Protein AF-A0AA43ENC5-F1 (afdb_monomer_lite)

pLDDT: mean 71.96, std 16.97, range [35.03, 93.38]

Sequence (266 aa):
MKSLLSTGLWSFVALAAVTILWDSKKMGWWEYVIDNTLLLHLLWNGVGIALLVGAMGRNRSISYSINTVESLRWSLGNAWQGALLGLLGGLVVGCVLPFISSLGDRWWIPFLGFAIVGLGIGGILGGLKPHVLQTKTVPNQGIRLSLRMASLVALNALWLVAIVVGIAWEGDFVYHPAFRVGDYYVPGLGHFTATVTTLFLWFGGLDVIKHYVLRAVLNGSGQTPWNLVRFLEQARSLNLMQRAGSAYIFAHRRLLEHLAAPGQAR

Radius of gyration: 24.58 Å; chains: 1; bounding box: 61×49×71 Å

Structure (mmCIF, N/CA/C/O backbone):
data_AF-A0AA43ENC5-F1
#
_entry.id   AF-A0AA43ENC5-F1
#
loop_
_atom_site.group_PDB
_atom_site.id
_atom_site.type_symbol
_atom_site.label_atom_id
_atom_site.label_alt_id
_atom_site.label_comp_id
_atom_site.label_asym_id
_atom_site.label_entity_id
_atom_site.label_seq_id
_atom_site.pdbx_PDB_ins_code
_atom_site.Cartn_x
_atom_site.Cartn_y
_atom_site.Cartn_z
_atom_site.occupancy
_atom_site.B_iso_or_equiv
_atom_site.auth_seq_id
_atom_site.auth_comp_id
_atom_site.auth_asym_id
_atom_site.auth_atom_id
_atom_site.pdbx_PDB_model_num
ATOM 1 N N . MET A 1 1 ? -15.966 -0.956 -15.605 1.00 37.38 1 MET A N 1
ATOM 2 C CA . MET A 1 1 ? -15.668 -0.188 -16.840 1.00 37.38 1 MET A CA 1
ATOM 3 C C . MET A 1 1 ? -15.458 1.308 -16.614 1.00 37.38 1 MET A C 1
ATOM 5 O O . MET A 1 1 ? -14.426 1.799 -17.044 1.00 37.38 1 MET A O 1
ATOM 9 N N . LYS A 1 2 ? -16.336 2.038 -15.901 1.00 35.03 2 LYS A N 1
ATOM 10 C CA . LYS A 1 2 ? -16.177 3.499 -15.703 1.00 35.03 2 LYS A CA 1
ATOM 11 C C . LYS A 1 2 ? -14.882 3.938 -14.975 1.00 35.03 2 LYS A C 1
ATOM 13 O O . LYS A 1 2 ? -14.394 5.022 -15.257 1.00 35.03 2 LYS A O 1
ATOM 18 N N . SER A 1 3 ? -14.286 3.110 -14.102 1.00 43.31 3 SER A N 1
ATOM 19 C CA . SER A 1 3 ? -13.035 3.460 -13.390 1.00 43.31 3 SER A CA 1
ATOM 20 C C . SER A 1 3 ? -11.744 3.191 -14.174 1.00 43.31 3 SER A C 1
ATOM 22 O O . SER A 1 3 ? -10.730 3.826 -13.904 1.00 43.31 3 SER A O 1
ATOM 24 N N . LEU A 1 4 ? -11.768 2.254 -15.130 1.00 36.56 4 LEU A N 1
ATOM 25 C CA . LEU A 1 4 ? -10.639 1.962 -16.027 1.00 36.56 4 LEU A CA 1
ATOM 26 C C . LEU A 1 4 ? -10.489 3.067 -17.077 1.00 36.56 4 LEU A C 1
ATOM 28 O O . LEU A 1 4 ? -9.384 3.507 -17.362 1.00 36.56 4 LEU A O 1
ATOM 32 N N . LEU A 1 5 ? -11.619 3.579 -17.574 1.00 36.09 5 LEU A N 1
ATOM 33 C CA . LEU A 1 5 ? -11.651 4.739 -18.465 1.00 36.09 5 LEU A CA 1
ATOM 34 C C . LEU A 1 5 ? -11.188 6.020 -17.759 1.00 36.09 5 LEU A C 1
ATOM 36 O O . LEU A 1 5 ? -10.459 6.798 -18.359 1.00 36.09 5 LEU A O 1
ATOM 40 N N . SER A 1 6 ? -11.536 6.226 -16.481 1.00 44.78 6 SER A N 1
ATOM 41 C CA . SER A 1 6 ? -11.054 7.402 -15.744 1.00 44.78 6 SER A CA 1
ATOM 42 C C . SER A 1 6 ? -9.558 7.321 -15.438 1.00 44.78 6 SER A C 1
ATOM 44 O O . SER A 1 6 ? -8.863 8.314 -15.587 1.00 44.78 6 SER A O 1
ATOM 46 N N . THR A 1 7 ? -9.043 6.155 -15.036 1.00 45.06 7 THR A N 1
ATOM 47 C CA . THR A 1 7 ? -7.600 5.981 -14.782 1.00 45.06 7 THR A CA 1
ATOM 48 C C . THR A 1 7 ? -6.787 6.086 -16.066 1.00 45.06 7 THR A C 1
ATOM 50 O O . THR A 1 7 ? -5.811 6.822 -16.075 1.00 45.06 7 THR A O 1
ATOM 53 N N . GLY A 1 8 ? -7.237 5.474 -17.166 1.00 49.44 8 GLY A N 1
ATOM 54 C CA . GLY A 1 8 ? -6.608 5.635 -18.480 1.00 49.44 8 GLY A CA 1
ATOM 55 C C . GLY A 1 8 ? -6.603 7.086 -18.973 1.00 49.44 8 GLY A C 1
ATOM 56 O O . GLY A 1 8 ? -5.586 7.549 -19.479 1.00 49.44 8 GLY A O 1
ATOM 57 N N . LEU A 1 9 ? -7.695 7.831 -18.756 1.00 40.59 9 LEU A N 1
ATOM 58 C CA . LEU A 1 9 ? -7.781 9.252 -19.104 1.00 40.59 9 LEU A CA 1
ATOM 59 C C . LEU A 1 9 ? -6.811 10.104 -18.274 1.00 40.59 9 LEU A C 1
ATOM 61 O O . LEU A 1 9 ? -6.120 10.946 -18.832 1.00 40.59 9 LEU A O 1
ATOM 65 N N . TRP A 1 10 ? -6.701 9.862 -16.965 1.00 46.94 10 TRP A N 1
ATOM 66 C CA . TRP A 1 10 ? -5.744 10.577 -16.113 1.00 46.94 10 TRP A CA 1
ATOM 67 C C . TRP A 1 10 ? -4.290 10.201 -16.414 1.00 46.94 10 TRP A C 1
ATOM 69 O O . TRP A 1 10 ? -3.428 11.074 -16.389 1.00 46.94 10 TRP A O 1
ATOM 79 N N . SER A 1 11 ? -4.010 8.943 -16.766 1.00 47.81 11 SER A N 1
ATOM 80 C CA . SER A 1 11 ? -2.691 8.517 -17.248 1.00 47.81 11 SER A CA 1
ATOM 81 C C . SER A 1 11 ? -2.337 9.171 -18.583 1.00 47.81 11 SER A C 1
ATOM 83 O O . SER A 1 11 ? -1.206 9.609 -18.758 1.00 47.81 11 SER A O 1
ATOM 85 N N . PHE A 1 12 ? -3.303 9.296 -19.496 1.00 48.97 12 PHE A N 1
ATOM 86 C CA . PHE A 1 12 ? -3.131 9.997 -20.766 1.00 48.97 12 PHE A CA 1
ATOM 87 C C . PHE A 1 12 ? -2.916 11.501 -20.565 1.00 48.97 12 PHE A C 1
ATOM 89 O O . PHE A 1 12 ? -2.013 12.064 -21.167 1.00 48.97 12 PHE A O 1
ATOM 96 N N . VAL A 1 13 ? -3.677 12.147 -19.674 1.00 50.84 13 VAL A N 1
ATOM 97 C CA . VAL A 1 13 ? -3.504 13.569 -19.325 1.00 50.84 13 VAL A CA 1
ATOM 98 C C . VAL A 1 13 ? -2.152 13.815 -18.650 1.00 50.84 13 VAL A C 1
ATOM 100 O O . VAL A 1 13 ? -1.491 14.800 -18.960 1.00 50.84 13 VAL A O 1
ATOM 103 N N . ALA A 1 14 ? -1.703 12.913 -17.773 1.00 55.25 14 ALA A N 1
ATOM 104 C CA . ALA A 1 14 ? -0.387 13.004 -17.147 1.00 55.25 14 ALA A CA 1
ATOM 105 C C . ALA A 1 14 ? 0.745 12.804 -18.168 1.00 55.25 14 ALA A C 1
ATOM 107 O O . ALA A 1 14 ? 1.695 13.581 -18.177 1.00 55.25 14 ALA A O 1
ATOM 108 N N . LEU A 1 15 ? 0.624 11.821 -19.067 1.00 52.53 15 LEU A N 1
ATOM 109 C CA . LEU A 1 15 ? 1.565 11.618 -20.174 1.00 52.53 15 LEU A CA 1
ATOM 110 C C . LEU A 1 15 ? 1.582 12.820 -21.127 1.00 52.53 15 LEU A C 1
ATOM 112 O O . LEU A 1 15 ? 2.656 13.272 -21.504 1.00 52.53 15 LEU A O 1
ATOM 116 N N . ALA A 1 16 ? 0.419 13.391 -21.446 1.00 45.31 16 ALA A N 1
ATOM 117 C CA . ALA A 1 16 ? 0.299 14.591 -22.265 1.00 45.31 16 ALA A CA 1
ATOM 118 C C . ALA A 1 16 ? 0.951 15.808 -21.584 1.00 45.31 16 ALA A C 1
ATOM 120 O O . ALA A 1 16 ? 1.705 16.541 -22.219 1.00 45.31 16 ALA A O 1
ATOM 121 N N . ALA A 1 17 ? 0.747 15.991 -20.277 1.00 51.38 17 ALA A N 1
ATOM 122 C CA . ALA A 1 17 ? 1.407 17.042 -19.505 1.00 51.38 17 ALA A CA 1
ATOM 123 C C . ALA A 1 17 ? 2.934 16.862 -19.480 1.00 51.38 17 ALA A C 1
ATOM 125 O O . ALA A 1 17 ? 3.665 17.834 -19.647 1.00 51.38 17 ALA A O 1
ATOM 126 N N . VAL A 1 18 ? 3.419 15.621 -19.356 1.00 53.19 18 VAL A N 1
ATOM 127 C CA . VAL A 1 18 ? 4.849 15.290 -19.462 1.00 53.19 18 VAL A CA 1
ATOM 128 C C . VAL A 1 18 ? 5.385 15.613 -20.856 1.00 53.19 18 VAL A C 1
ATOM 130 O O . VAL A 1 18 ? 6.457 16.201 -20.957 1.00 53.19 18 VAL A O 1
ATOM 133 N N . THR A 1 19 ? 4.645 15.315 -21.929 1.00 51.38 19 THR A N 1
ATOM 134 C CA . THR A 1 19 ? 5.066 15.676 -23.293 1.00 51.38 19 THR A CA 1
ATOM 135 C C . THR A 1 19 ? 5.067 17.185 -23.533 1.00 51.38 19 THR A C 1
ATOM 137 O O . THR A 1 19 ? 5.988 17.689 -24.162 1.00 51.38 19 THR A O 1
ATOM 140 N N . ILE A 1 20 ? 4.103 17.925 -22.975 1.00 49.28 20 ILE A N 1
ATOM 141 C CA . ILE A 1 20 ? 4.026 19.390 -23.089 1.00 49.28 20 ILE A CA 1
ATOM 142 C C . ILE A 1 20 ? 5.174 20.055 -22.313 1.00 49.28 20 ILE A C 1
ATOM 144 O O . ILE A 1 20 ? 5.790 20.996 -22.806 1.00 49.28 20 ILE A O 1
ATOM 148 N N . LEU A 1 21 ? 5.509 19.540 -21.127 1.00 50.19 21 LEU A N 1
ATOM 149 C CA . LEU A 1 21 ? 6.661 19.993 -20.338 1.00 50.19 21 LEU A CA 1
ATOM 150 C C . LEU A 1 21 ? 8.003 19.591 -20.970 1.00 50.19 21 LEU A C 1
ATOM 152 O O . LEU A 1 21 ? 9.004 20.282 -20.809 1.00 50.19 21 LEU A O 1
ATOM 156 N N . TRP A 1 22 ? 8.034 18.480 -21.705 1.00 48.81 22 TRP A N 1
ATOM 157 C CA . TRP A 1 22 ? 9.204 18.067 -22.473 1.00 48.81 22 TRP A CA 1
ATOM 158 C C . TRP A 1 22 ? 9.404 18.914 -23.733 1.00 48.81 22 TRP A C 1
ATOM 160 O O . TRP A 1 22 ? 10.542 19.173 -24.108 1.00 48.81 22 TRP A O 1
ATOM 170 N N . ASP A 1 23 ? 8.330 19.377 -24.375 1.00 45.91 23 ASP A N 1
ATOM 171 C CA . ASP A 1 23 ? 8.412 20.221 -25.573 1.00 45.91 23 ASP A CA 1
ATOM 172 C C . ASP A 1 23 ? 8.667 21.700 -25.220 1.00 45.91 23 ASP A C 1
ATOM 174 O O . ASP A 1 23 ? 9.401 22.393 -25.925 1.00 45.91 23 ASP A O 1
ATOM 178 N N . SER A 1 24 ? 8.208 22.174 -24.052 1.00 47.16 24 SER A N 1
ATOM 179 C CA . SER A 1 24 ? 8.554 23.511 -23.534 1.00 47.16 24 SER A CA 1
ATOM 180 C C . SER A 1 24 ? 10.057 23.680 -23.240 1.00 47.16 24 SER A C 1
ATOM 182 O O . SER A 1 24 ? 10.578 24.798 -23.282 1.00 47.16 24 SER A O 1
ATOM 184 N N . LYS A 1 25 ? 10.781 22.564 -23.057 1.00 45.62 25 LYS A N 1
ATOM 185 C CA . LYS A 1 25 ? 12.252 22.466 -23.008 1.00 45.62 25 LYS A CA 1
ATOM 186 C C . LYS A 1 25 ? 12.935 23.022 -24.264 1.00 45.62 25 LYS A C 1
ATOM 188 O O . LYS A 1 25 ? 14.056 23.507 -24.168 1.00 45.62 25 LYS A O 1
ATOM 193 N N . LYS A 1 26 ? 12.282 22.976 -25.436 1.00 53.38 26 LYS A N 1
ATOM 194 C CA . LYS A 1 26 ? 12.822 23.552 -26.682 1.00 53.38 26 LYS A CA 1
ATOM 195 C C . LYS A 1 26 ? 12.684 25.073 -26.761 1.00 53.38 26 LYS A C 1
ATOM 197 O O . LYS A 1 26 ? 13.356 25.678 -27.588 1.00 53.38 26 LYS A O 1
ATOM 202 N N . MET A 1 27 ? 11.829 25.687 -25.939 1.00 46.88 27 MET A N 1
ATOM 203 C CA . MET A 1 27 ? 11.503 27.115 -26.049 1.00 46.88 27 MET A CA 1
ATOM 204 C C . MET A 1 27 ? 12.274 28.026 -25.080 1.00 46.88 27 MET A C 1
ATOM 206 O O . MET A 1 27 ? 12.228 29.236 -25.270 1.00 46.88 27 MET A O 1
ATOM 210 N N . GLY A 1 28 ? 12.990 27.498 -24.075 1.00 53.94 28 GLY A N 1
ATOM 211 C CA . GLY A 1 28 ? 13.949 28.280 -23.267 1.00 53.94 28 GLY A CA 1
ATOM 212 C C . GLY A 1 28 ? 13.386 29.146 -22.122 1.00 53.94 28 GLY A C 1
ATOM 213 O O . GLY A 1 28 ? 13.996 30.149 -21.777 1.00 53.94 28 GLY A O 1
ATOM 214 N N . TRP A 1 29 ? 12.243 28.799 -21.512 1.00 46.94 29 TRP A N 1
ATOM 215 C CA . TRP A 1 29 ? 11.530 29.694 -20.568 1.00 46.94 29 TRP A CA 1
ATOM 216 C C . TRP A 1 29 ? 11.788 29.475 -19.057 1.00 46.94 29 TRP A C 1
ATOM 218 O O . TRP A 1 29 ? 11.109 30.109 -18.255 1.00 46.94 29 TRP A O 1
ATOM 228 N N . TRP A 1 30 ? 12.706 28.601 -18.612 1.00 45.69 30 TRP A N 1
ATOM 229 C CA . TRP A 1 30 ? 12.694 28.133 -17.202 1.00 45.69 30 TRP A CA 1
ATOM 230 C C . TRP A 1 30 ? 14.062 27.846 -16.561 1.00 45.69 30 TRP A C 1
ATOM 232 O O . TRP A 1 30 ? 14.235 26.835 -15.885 1.00 45.69 30 TRP A O 1
ATOM 242 N N . GLU A 1 31 ? 15.056 28.710 -16.744 1.00 47.28 31 GLU A N 1
ATOM 243 C CA . GLU A 1 31 ? 16.436 28.365 -16.368 1.00 47.28 31 GLU A CA 1
ATOM 244 C C . GLU A 1 31 ? 16.842 28.513 -14.884 1.00 47.28 31 GLU A C 1
ATOM 246 O O . GLU A 1 31 ? 17.996 28.224 -14.597 1.00 47.28 31 GLU A O 1
ATOM 251 N N . TYR A 1 32 ? 15.992 28.904 -13.911 1.00 49.56 32 TYR A N 1
ATOM 252 C CA . TYR A 1 32 ? 16.572 29.334 -12.612 1.00 49.56 32 TYR A CA 1
ATOM 253 C C . TYR A 1 32 ? 15.911 29.014 -11.257 1.00 49.56 32 TYR A C 1
ATOM 255 O O . TYR A 1 32 ? 16.393 29.536 -10.256 1.00 49.56 32 TYR A O 1
ATOM 263 N N . VAL A 1 33 ? 14.870 28.181 -11.119 1.00 46.62 33 VAL A N 1
ATOM 264 C CA . VAL A 1 33 ? 14.264 27.992 -9.764 1.00 46.62 33 VAL A CA 1
ATOM 265 C C . VAL A 1 33 ? 14.026 26.543 -9.341 1.00 46.62 33 VAL A C 1
ATOM 267 O O . VAL A 1 33 ? 14.000 26.259 -8.145 1.00 46.62 33 VAL A O 1
ATOM 270 N N . ILE A 1 34 ? 13.925 25.592 -10.268 1.00 48.09 34 ILE A N 1
ATOM 271 C CA . ILE A 1 34 ? 13.831 24.172 -9.921 1.00 48.09 34 ILE A CA 1
ATOM 272 C C . ILE A 1 34 ? 14.684 23.405 -10.919 1.00 48.09 34 ILE A C 1
ATOM 274 O O . ILE A 1 34 ? 14.458 23.518 -12.120 1.00 48.09 34 ILE A O 1
ATOM 278 N N . ASP A 1 35 ? 15.673 22.653 -10.432 1.00 58.44 35 ASP A N 1
ATOM 279 C CA . ASP A 1 35 ? 16.460 21.754 -11.274 1.00 58.44 35 ASP A CA 1
ATOM 280 C C . ASP A 1 35 ? 15.484 20.875 -12.076 1.00 58.44 35 ASP A C 1
ATOM 282 O O . ASP A 1 35 ? 14.660 20.153 -11.507 1.00 58.44 35 ASP A O 1
ATOM 286 N N . ASN A 1 36 ? 15.507 20.991 -13.405 1.00 52.06 36 ASN A N 1
ATOM 287 C CA . ASN A 1 36 ? 14.569 20.307 -14.300 1.00 52.06 36 ASN A CA 1
ATOM 288 C C . ASN A 1 36 ? 14.589 18.786 -14.086 1.00 52.06 36 ASN A C 1
ATOM 290 O O . ASN A 1 36 ? 13.581 18.099 -14.264 1.00 52.06 36 ASN A O 1
ATOM 294 N N . THR A 1 37 ? 15.727 18.276 -13.626 1.00 52.59 37 THR A N 1
ATOM 295 C CA . THR A 1 37 ? 15.945 16.893 -13.211 1.00 52.59 37 THR A CA 1
ATOM 296 C C . THR A 1 37 ? 15.098 16.543 -11.985 1.00 52.59 37 THR A C 1
ATOM 298 O O . THR A 1 37 ? 14.414 15.520 -11.963 1.00 52.59 37 THR A O 1
ATOM 301 N N . LEU A 1 38 ? 15.054 17.429 -10.987 1.00 53.06 38 LEU A N 1
ATOM 302 C CA . LEU A 1 38 ? 14.238 17.285 -9.782 1.00 53.06 38 LEU A CA 1
ATOM 303 C C . LEU A 1 38 ? 12.738 17.330 -10.105 1.00 53.06 38 LEU A C 1
ATOM 305 O O . LEU A 1 38 ? 11.984 16.506 -9.590 1.00 53.06 38 LEU A O 1
ATOM 309 N N . LEU A 1 39 ? 12.303 18.230 -10.993 1.00 53.97 39 LEU A N 1
ATOM 310 C CA . LEU A 1 39 ? 10.913 18.282 -11.470 1.00 53.97 39 LEU A CA 1
ATOM 311 C C . LEU A 1 39 ? 10.499 16.990 -12.180 1.00 53.97 39 LEU A C 1
ATOM 313 O O . LEU A 1 39 ? 9.433 16.450 -11.890 1.00 53.97 39 LEU A O 1
ATOM 317 N N . LEU A 1 40 ? 11.350 16.464 -13.064 1.00 55.22 40 LEU A N 1
ATOM 318 C CA . LEU A 1 40 ? 11.127 15.183 -13.739 1.00 55.22 40 LEU A CA 1
ATOM 319 C C . LEU A 1 40 ? 11.044 14.025 -12.740 1.00 55.22 40 LEU A C 1
ATOM 321 O O . LEU A 1 40 ? 10.130 13.205 -12.832 1.00 55.22 40 LEU A O 1
ATOM 325 N N . HIS A 1 41 ? 11.938 13.970 -11.750 1.00 53.81 41 HIS A N 1
ATOM 326 C CA . HIS A 1 41 ? 11.872 12.960 -10.697 1.00 53.81 41 HIS A CA 1
ATOM 327 C 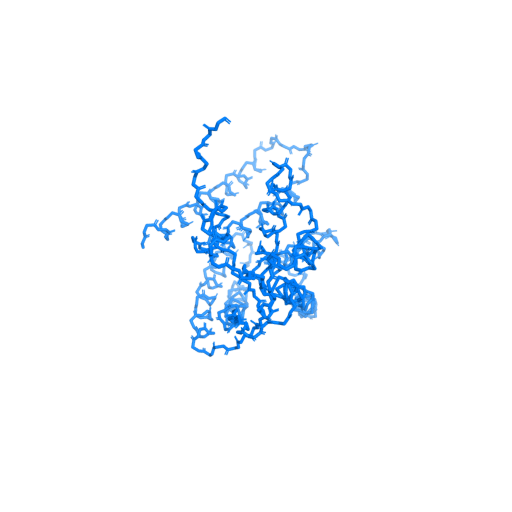C . HIS A 1 41 ? 10.597 13.086 -9.859 1.00 53.81 41 HIS A C 1
ATOM 329 O O . HIS A 1 41 ? 9.941 12.078 -9.607 1.00 53.81 41 HIS A O 1
ATOM 335 N N . LEU A 1 42 ? 10.204 14.293 -9.450 1.00 56.12 42 LEU A N 1
ATOM 336 C CA . LEU A 1 42 ? 8.969 14.528 -8.696 1.00 56.12 42 LEU A CA 1
ATOM 337 C C . LEU A 1 42 ? 7.723 14.157 -9.510 1.00 56.12 42 LEU A C 1
ATOM 339 O O . LEU A 1 42 ? 6.802 13.558 -8.959 1.00 56.12 42 LEU A O 1
ATOM 343 N N . LEU A 1 43 ? 7.712 14.438 -10.815 1.00 58.94 43 LEU A N 1
ATOM 344 C CA . LEU A 1 43 ? 6.634 14.049 -11.725 1.00 58.94 43 LEU A CA 1
ATOM 345 C C . LEU A 1 43 ? 6.540 12.531 -11.880 1.00 58.94 43 LEU A C 1
ATOM 347 O O . LEU A 1 43 ? 5.455 11.981 -11.713 1.00 58.94 43 LEU A O 1
ATOM 351 N N . TRP A 1 44 ? 7.651 11.832 -12.124 1.00 57.75 44 TRP A N 1
ATOM 352 C CA . TRP A 1 44 ? 7.654 10.368 -12.224 1.00 57.75 44 TRP A CA 1
ATOM 353 C C . TRP A 1 44 ? 7.247 9.693 -10.913 1.00 57.75 44 TRP A C 1
ATOM 355 O O . TRP A 1 44 ? 6.461 8.744 -10.927 1.00 57.75 44 TRP A O 1
ATOM 365 N N . ASN A 1 45 ? 7.704 10.220 -9.776 1.00 55.94 45 ASN A N 1
ATOM 366 C CA . ASN A 1 45 ? 7.258 9.770 -8.460 1.00 55.94 45 ASN A CA 1
ATOM 367 C C . ASN A 1 45 ? 5.766 10.043 -8.245 1.00 55.94 45 ASN A C 1
ATOM 369 O O . ASN A 1 45 ? 5.044 9.167 -7.775 1.00 55.94 45 ASN A O 1
ATOM 373 N N . GLY A 1 46 ? 5.281 11.219 -8.642 1.00 59.62 46 GLY A N 1
ATOM 374 C CA . GLY A 1 46 ? 3.867 11.581 -8.586 1.00 59.62 46 GLY A CA 1
ATOM 375 C C . GLY A 1 46 ? 2.993 10.664 -9.441 1.00 59.62 46 GLY A C 1
ATOM 376 O O . GLY A 1 46 ? 1.963 10.191 -8.968 1.00 59.62 46 GLY A O 1
ATOM 377 N N . VAL A 1 47 ? 3.428 10.338 -10.662 1.00 63.19 47 VAL A N 1
ATOM 378 C CA . VAL A 1 47 ? 2.754 9.380 -11.551 1.00 63.19 47 VAL A CA 1
ATOM 379 C C . VAL A 1 47 ? 2.768 7.979 -10.944 1.00 63.19 47 VAL A C 1
ATOM 381 O O . VAL A 1 47 ? 1.726 7.330 -10.906 1.00 63.19 47 VAL A O 1
ATOM 384 N N . GLY A 1 48 ? 3.906 7.527 -10.410 1.00 62.38 48 GLY A N 1
ATOM 385 C CA . GLY A 1 48 ? 4.017 6.238 -9.725 1.00 62.38 48 GLY A CA 1
ATOM 386 C C . GLY A 1 48 ? 3.067 6.132 -8.530 1.00 62.38 48 GLY A C 1
ATOM 387 O O . GLY A 1 48 ? 2.322 5.159 -8.413 1.00 62.38 48 GLY A O 1
ATOM 388 N N . ILE A 1 49 ? 3.013 7.171 -7.693 1.00 61.72 49 ILE A N 1
ATOM 389 C CA . ILE A 1 49 ? 2.092 7.262 -6.553 1.00 61.72 49 ILE A CA 1
ATOM 390 C C . ILE A 1 49 ? 0.636 7.305 -7.032 1.00 61.72 49 ILE A C 1
ATOM 392 O O . ILE A 1 49 ? -0.204 6.607 -6.471 1.00 61.72 49 ILE A O 1
ATOM 396 N N . ALA A 1 50 ? 0.314 8.070 -8.076 1.00 61.94 50 ALA A N 1
ATOM 397 C CA . ALA A 1 50 ? -1.042 8.163 -8.614 1.00 61.94 50 ALA A CA 1
ATOM 398 C C . ALA A 1 50 ? -1.524 6.828 -9.202 1.00 61.94 50 ALA A C 1
ATOM 400 O O . ALA A 1 50 ? -2.655 6.412 -8.944 1.00 61.94 50 ALA A O 1
ATOM 401 N N . LEU A 1 51 ? -0.660 6.123 -9.937 1.00 65.56 51 LEU A N 1
ATOM 402 C CA . LEU A 1 51 ? -0.931 4.779 -10.445 1.00 65.56 51 LEU A CA 1
ATOM 403 C C . LEU A 1 51 ? -1.125 3.789 -9.302 1.00 65.56 51 LEU A C 1
ATOM 405 O O . LEU A 1 51 ? -2.042 2.975 -9.347 1.00 65.56 51 LEU A O 1
ATOM 409 N N . LEU A 1 52 ? -0.311 3.888 -8.255 1.00 65.19 52 LEU A N 1
ATOM 410 C CA . LEU A 1 52 ? -0.405 3.037 -7.080 1.00 65.19 52 LEU A CA 1
ATOM 411 C C . LEU A 1 52 ? -1.707 3.271 -6.304 1.00 65.19 52 LEU A C 1
ATOM 413 O O . LEU A 1 52 ? -2.421 2.317 -6.003 1.00 65.19 52 LEU A O 1
ATOM 417 N N . VAL A 1 53 ? -2.066 4.531 -6.049 1.00 62.28 53 VAL A N 1
ATOM 418 C CA . VAL A 1 53 ? -3.338 4.919 -5.419 1.00 62.28 53 VAL A CA 1
ATOM 419 C C . VAL A 1 53 ? -4.529 4.497 -6.287 1.00 62.28 53 VAL A C 1
ATOM 421 O O . VAL A 1 53 ? -5.525 3.994 -5.767 1.00 62.28 53 VAL A O 1
ATOM 424 N N . GLY A 1 54 ? -4.420 4.630 -7.611 1.00 65.12 54 GLY A N 1
ATOM 425 C CA . GLY A 1 54 ? -5.424 4.155 -8.562 1.00 65.12 54 GLY A CA 1
ATOM 426 C C . GLY A 1 54 ? -5.582 2.631 -8.549 1.00 65.12 54 GLY A C 1
ATOM 427 O O . GLY A 1 54 ? -6.706 2.128 -8.493 1.00 65.12 54 GLY A O 1
ATOM 428 N N . ALA A 1 55 ? -4.468 1.894 -8.534 1.00 64.38 55 ALA A N 1
ATOM 429 C CA . ALA A 1 55 ? -4.421 0.432 -8.517 1.00 64.38 55 ALA A CA 1
ATOM 430 C C . ALA A 1 55 ? -4.888 -0.166 -7.181 1.00 64.38 55 ALA A C 1
ATOM 432 O O . ALA A 1 55 ? -5.496 -1.236 -7.165 1.00 64.38 55 ALA A O 1
ATOM 433 N N . MET A 1 56 ? -4.681 0.538 -6.064 1.00 62.28 56 MET A N 1
ATOM 434 C CA . MET A 1 56 ? -5.253 0.178 -4.760 1.00 62.28 56 MET A CA 1
ATOM 435 C C . MET A 1 56 ? -6.795 0.199 -4.760 1.00 62.28 56 MET A C 1
ATOM 437 O O . MET A 1 56 ? -7.417 -0.436 -3.903 1.00 62.28 56 MET A O 1
ATOM 441 N N . GLY A 1 57 ? -7.413 0.879 -5.734 1.00 56.38 57 GLY A N 1
ATOM 442 C CA . GLY A 1 57 ? -8.850 0.875 -5.984 1.00 56.38 57 GLY A CA 1
ATOM 443 C C . GLY A 1 57 ? -9.699 1.547 -4.894 1.00 56.38 57 GLY A C 1
ATOM 444 O O . GLY A 1 57 ? -9.249 1.903 -3.806 1.00 56.38 57 GLY A O 1
ATOM 445 N N . ARG A 1 58 ? -11.002 1.684 -5.177 1.00 46.53 58 ARG A N 1
ATOM 446 C CA . ARG A 1 58 ? -12.007 2.287 -4.272 1.00 46.53 58 ARG A CA 1
ATOM 447 C C . ARG A 1 58 ? -12.111 1.601 -2.899 1.00 46.53 58 ARG A C 1
ATOM 449 O O . ARG A 1 58 ? -12.460 2.270 -1.931 1.00 46.53 58 ARG A O 1
ATOM 456 N N . ASN A 1 59 ? -11.772 0.312 -2.794 1.00 49.34 59 ASN A N 1
ATOM 457 C CA . ASN A 1 59 ? -11.877 -0.472 -1.552 1.00 49.34 59 ASN A CA 1
ATOM 458 C C . ASN A 1 59 ? -10.821 -0.120 -0.491 1.00 49.34 59 ASN A C 1
ATOM 460 O O . ASN A 1 59 ? -10.968 -0.520 0.661 1.00 49.34 59 ASN A O 1
ATOM 464 N N . ARG A 1 60 ? -9.779 0.642 -0.850 1.00 55.28 60 ARG A N 1
ATOM 465 C CA . ARG A 1 60 ? -8.811 1.220 0.098 1.00 55.28 60 ARG A CA 1
ATOM 466 C C . ARG A 1 60 ? -8.872 2.751 0.146 1.00 55.28 60 ARG A C 1
ATOM 468 O O . ARG A 1 60 ? -7.946 3.376 0.663 1.00 55.28 60 ARG A O 1
ATOM 475 N N . SER A 1 61 ? -9.979 3.348 -0.314 1.00 55.69 61 SER A N 1
ATOM 476 C CA . SER A 1 61 ? -10.279 4.782 -0.174 1.00 55.69 61 SER A CA 1
ATOM 477 C C . SER A 1 61 ? -10.057 5.270 1.263 1.00 55.69 61 SER A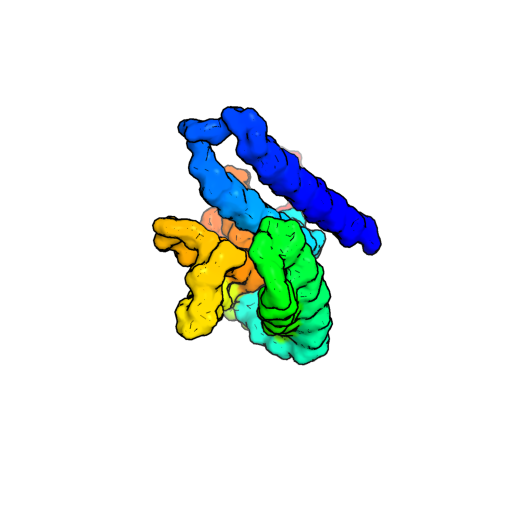 C 1
ATOM 479 O O . SER A 1 61 ? -10.321 4.538 2.221 1.00 55.69 61 SER A O 1
ATOM 481 N N . ILE A 1 62 ? -9.580 6.510 1.421 1.00 54.34 62 ILE A N 1
ATOM 482 C CA . ILE A 1 62 ? -9.387 7.184 2.721 1.00 54.34 62 ILE A CA 1
ATOM 483 C C . ILE A 1 62 ? -10.672 7.142 3.565 1.00 54.34 62 ILE A C 1
ATOM 485 O O . ILE A 1 62 ? -10.596 7.052 4.785 1.00 54.34 62 ILE A O 1
ATOM 489 N N . SER A 1 63 ? -11.835 7.115 2.912 1.00 54.81 63 SER A N 1
ATOM 490 C CA . SER A 1 63 ? -13.157 7.114 3.544 1.00 54.81 63 SER A CA 1
ATOM 491 C C . SER A 1 63 ? -13.684 5.729 3.952 1.00 54.81 63 SER A C 1
ATOM 493 O O . SER A 1 63 ? -14.710 5.663 4.620 1.00 54.81 63 SER A O 1
ATOM 495 N N . TYR A 1 64 ? -13.050 4.625 3.530 1.00 58.31 64 TYR A N 1
ATOM 496 C CA . TYR A 1 64 ? -13.532 3.255 3.780 1.00 58.31 64 TYR A CA 1
ATOM 497 C C . TYR A 1 64 ? -12.727 2.517 4.866 1.00 58.31 64 TYR A C 1
ATOM 499 O O . TYR A 1 64 ? -11.606 2.898 5.203 1.00 58.31 64 TYR A O 1
ATOM 507 N N . SER A 1 65 ? -13.334 1.445 5.394 1.00 64.88 65 SER A N 1
ATOM 508 C CA . SER A 1 65 ? -12.894 0.603 6.522 1.00 64.88 65 SER A CA 1
ATOM 509 C C . SER A 1 65 ? -11.392 0.283 6.570 1.00 64.88 65 SER A C 1
ATOM 511 O O . SER A 1 65 ? -10.800 -0.097 5.559 1.00 64.88 65 SER A O 1
ATOM 513 N N . ILE A 1 66 ? -10.813 0.348 7.774 1.00 75.00 66 ILE A N 1
ATOM 514 C CA . ILE A 1 66 ? -9.428 -0.050 8.073 1.00 75.00 66 ILE A CA 1
ATOM 515 C C . ILE A 1 66 ? -9.311 -1.575 7.953 1.00 75.00 66 ILE A C 1
ATOM 517 O O . ILE A 1 66 ? -9.914 -2.300 8.745 1.00 75.00 66 ILE A O 1
ATOM 521 N N . ASN A 1 67 ? -8.521 -2.058 6.993 1.00 78.94 67 ASN A N 1
ATOM 522 C CA . ASN A 1 67 ? -8.320 -3.487 6.748 1.00 78.94 67 ASN A CA 1
ATOM 523 C C . ASN A 1 67 ? -6.867 -3.863 7.060 1.00 78.94 67 ASN A C 1
ATOM 525 O O . ASN A 1 67 ? -5.971 -3.653 6.248 1.00 78.94 67 ASN A O 1
ATOM 529 N N . THR A 1 68 ? -6.618 -4.411 8.250 1.00 83.75 68 THR A N 1
ATOM 530 C CA . THR A 1 68 ? -5.259 -4.727 8.714 1.00 83.75 68 THR A CA 1
ATOM 531 C C . THR A 1 68 ? -4.589 -5.820 7.880 1.00 83.75 68 THR A C 1
ATOM 533 O O . THR A 1 68 ? -5.193 -6.842 7.554 1.00 83.75 68 THR A O 1
ATOM 536 N N . VAL A 1 69 ? -3.301 -5.637 7.572 1.00 86.19 69 VAL A N 1
ATOM 537 C CA . VAL A 1 69 ? -2.478 -6.640 6.878 1.00 86.19 69 VAL A CA 1
ATOM 538 C C . VAL A 1 69 ? -1.659 -7.412 7.906 1.00 86.19 69 VAL A C 1
ATOM 540 O O . VAL A 1 69 ? -0.512 -7.103 8.191 1.00 86.19 69 VAL A O 1
ATOM 543 N N . GLU A 1 70 ? -2.270 -8.413 8.524 1.00 88.56 70 GLU A N 1
ATOM 544 C CA . GLU A 1 70 ? -1.669 -9.103 9.674 1.00 88.56 70 GLU A CA 1
ATOM 545 C C . GLU A 1 70 ? -0.683 -10.206 9.271 1.00 88.56 70 GLU A C 1
ATOM 547 O O . GLU A 1 70 ? 0.277 -10.518 9.967 1.00 88.56 70 GLU A O 1
ATOM 552 N N . SER A 1 71 ? -0.883 -10.806 8.113 1.00 88.75 71 SER A N 1
ATOM 553 C CA . SER A 1 71 ? 0.053 -11.765 7.542 1.00 88.75 71 SER A CA 1
ATOM 554 C C . SER A 1 71 ? -0.052 -11.730 6.029 1.00 88.75 71 SER A C 1
ATOM 556 O O . SER A 1 71 ? -1.054 -11.268 5.477 1.00 88.75 71 SER A O 1
ATOM 558 N N . LEU A 1 72 ? 0.988 -12.214 5.358 1.00 87.31 72 LEU A N 1
ATOM 559 C CA . LEU A 1 72 ? 0.992 -12.386 3.914 1.00 87.31 72 LEU A CA 1
ATOM 560 C C . LEU A 1 72 ? 0.926 -13.873 3.607 1.00 87.31 72 LEU A C 1
ATOM 562 O O . LEU A 1 72 ? 1.706 -14.660 4.139 1.00 87.31 72 LEU A O 1
ATOM 566 N N . ARG A 1 73 ? -0.025 -14.254 2.758 1.00 89.19 73 ARG A N 1
ATOM 567 C CA . ARG A 1 73 ? -0.122 -15.611 2.222 1.00 89.19 73 ARG A CA 1
ATOM 568 C C . ARG A 1 73 ? 0.150 -15.576 0.732 1.00 89.19 73 ARG A C 1
ATOM 570 O O . ARG A 1 73 ? -0.309 -14.670 0.036 1.00 89.19 73 ARG A O 1
ATOM 577 N N . TRP A 1 74 ? 0.884 -16.573 0.259 1.00 90.75 74 TRP A N 1
ATOM 578 C CA . TRP A 1 74 ? 1.123 -16.752 -1.163 1.00 90.75 74 TRP A CA 1
ATOM 579 C C . TRP A 1 74 ? -0.088 -17.409 -1.824 1.00 90.75 74 TRP A C 1
ATOM 581 O O . TRP A 1 74 ? -0.620 -18.401 -1.324 1.00 90.75 74 TRP A O 1
ATOM 591 N N . SER A 1 75 ? -0.525 -16.857 -2.952 1.00 90.75 75 SER A N 1
ATOM 592 C CA . SER A 1 75 ? -1.623 -17.386 -3.755 1.00 90.75 75 SER A CA 1
ATOM 593 C C . SER A 1 75 ? -1.185 -17.534 -5.204 1.00 90.75 75 SER A C 1
ATOM 595 O O . SER A 1 75 ? -1.035 -16.543 -5.914 1.00 90.75 75 SER A O 1
ATOM 597 N N . LEU A 1 76 ? -1.026 -18.779 -5.658 1.00 90.19 76 LEU A N 1
ATOM 598 C CA . LEU A 1 76 ? -0.516 -19.074 -6.999 1.00 90.19 76 LEU A CA 1
ATOM 599 C C . LEU A 1 76 ? -1.446 -18.556 -8.112 1.00 90.19 76 LEU A C 1
ATOM 601 O O . LEU A 1 76 ? -0.984 -17.959 -9.078 1.00 90.19 76 LEU A O 1
ATOM 605 N N . GLY A 1 77 ? -2.765 -18.717 -7.949 1.00 88.81 77 GLY A N 1
ATOM 606 C CA . GLY A 1 77 ? -3.744 -18.242 -8.935 1.00 88.81 77 GLY A CA 1
ATOM 607 C C . GLY A 1 77 ? -3.735 -16.720 -9.098 1.00 88.81 77 GLY A C 1
ATOM 608 O O . GLY A 1 77 ? -3.742 -16.210 -10.216 1.00 88.81 77 GLY A O 1
ATOM 609 N N . ASN A 1 78 ? -3.637 -15.985 -7.987 1.00 87.38 78 ASN A N 1
ATOM 610 C CA . ASN A 1 78 ? -3.532 -14.527 -8.033 1.00 87.38 78 ASN A CA 1
ATOM 611 C C . ASN A 1 78 ? -2.148 -14.053 -8.498 1.00 87.38 78 ASN A C 1
ATOM 613 O O . ASN A 1 78 ? -2.049 -12.996 -9.119 1.00 87.38 78 ASN A O 1
ATOM 617 N N . ALA A 1 79 ? -1.092 -14.823 -8.214 1.00 89.81 79 ALA A N 1
ATOM 618 C CA . ALA A 1 79 ? 0.248 -14.556 -8.723 1.00 89.81 79 ALA A CA 1
ATOM 619 C C . ALA A 1 79 ? 0.259 -14.606 -10.250 1.00 89.81 79 ALA A C 1
ATOM 621 O O . ALA A 1 79 ? 0.773 -13.692 -10.877 1.00 89.81 79 ALA A O 1
ATOM 622 N N . TRP A 1 80 ? -0.380 -15.608 -10.860 1.00 89.00 80 TRP A N 1
ATOM 623 C CA . TRP A 1 80 ? -0.457 -15.705 -12.318 1.00 89.00 80 TRP A CA 1
ATOM 624 C C . TRP A 1 80 ? -1.202 -14.524 -12.953 1.00 89.00 80 TRP A C 1
ATOM 626 O O . TRP A 1 80 ? -0.713 -13.915 -13.901 1.00 89.00 80 TRP A O 1
ATOM 636 N N . GLN A 1 81 ? -2.351 -14.139 -12.391 1.00 87.25 81 GLN A N 1
ATOM 637 C CA . GLN A 1 81 ? -3.094 -12.962 -12.857 1.00 87.25 81 GLN A CA 1
ATOM 638 C C . GLN A 1 81 ? -2.268 -11.677 -12.724 1.00 87.25 81 GLN A C 1
ATOM 640 O O . GLN A 1 81 ? -2.244 -10.854 -13.637 1.00 87.25 81 GLN A O 1
ATOM 645 N N . GLY A 1 82 ? -1.564 -11.518 -11.601 1.00 85.12 82 GLY A N 1
ATOM 646 C CA . GLY A 1 82 ? -0.658 -10.396 -11.390 1.00 85.12 82 GLY A CA 1
ATOM 647 C C . GLY A 1 82 ? 0.516 -10.398 -12.366 1.00 85.12 82 GLY A C 1
ATOM 648 O O . GLY A 1 82 ? 0.838 -9.351 -12.917 1.00 85.12 82 GLY A O 1
ATOM 649 N N . ALA A 1 83 ? 1.119 -11.558 -12.629 1.00 88.25 83 ALA A N 1
ATOM 650 C CA . ALA A 1 83 ? 2.223 -11.717 -13.570 1.00 88.25 83 ALA A CA 1
ATOM 651 C C . ALA A 1 83 ? 1.799 -11.370 -15.001 1.00 88.25 83 ALA A C 1
ATOM 653 O O . ALA A 1 83 ? 2.531 -10.672 -15.692 1.00 88.25 83 ALA A O 1
ATOM 654 N N . LEU A 1 84 ? 0.597 -11.777 -15.423 1.00 89.12 84 LEU A N 1
ATOM 655 C CA . LEU A 1 84 ? 0.033 -11.407 -16.723 1.00 89.12 84 LEU A CA 1
ATOM 656 C C . LEU A 1 84 ? -0.182 -9.894 -16.843 1.00 89.12 84 LEU A C 1
ATOM 658 O O . LEU A 1 84 ? 0.221 -9.292 -17.834 1.00 89.12 84 LEU A O 1
ATOM 662 N N . LEU A 1 85 ? -0.783 -9.264 -15.829 1.00 84.00 85 LEU A N 1
ATOM 663 C CA . LEU A 1 85 ? -0.979 -7.811 -15.817 1.00 84.00 85 LEU A CA 1
ATOM 664 C C . LEU A 1 85 ? 0.356 -7.057 -15.803 1.00 84.00 85 LEU A C 1
ATOM 666 O O . LEU A 1 85 ? 0.513 -6.061 -16.507 1.00 84.00 85 LEU A O 1
ATOM 670 N N . GLY A 1 86 ? 1.320 -7.548 -15.028 1.00 81.75 86 GLY A N 1
ATOM 671 C CA . GLY A 1 86 ? 2.663 -6.992 -14.950 1.00 81.75 86 GLY A CA 1
ATOM 672 C C . GLY A 1 86 ? 3.434 -7.138 -16.259 1.00 81.75 86 GLY A C 1
ATOM 673 O O . GLY A 1 86 ? 4.057 -6.176 -16.698 1.00 81.75 86 GLY A O 1
ATOM 674 N N . LEU A 1 87 ? 3.334 -8.290 -16.925 1.00 87.19 87 LEU A N 1
ATOM 675 C CA . LEU A 1 87 ? 3.904 -8.525 -18.249 1.00 87.19 87 LEU A CA 1
ATOM 676 C C . LEU A 1 87 ? 3.314 -7.553 -19.274 1.00 87.19 87 LEU A C 1
ATOM 678 O O . LEU A 1 87 ? 4.067 -6.892 -19.979 1.00 87.19 87 LEU A O 1
ATOM 682 N N . LEU A 1 88 ? 1.984 -7.417 -19.332 1.00 85.75 88 LEU A N 1
ATOM 683 C CA . LEU A 1 88 ? 1.323 -6.479 -20.246 1.00 85.75 88 LEU A CA 1
ATOM 684 C C . LEU A 1 88 ? 1.772 -5.034 -19.994 1.00 85.75 88 LEU A C 1
ATOM 686 O O . LEU A 1 88 ? 2.107 -4.325 -20.940 1.00 85.75 88 LEU A O 1
ATOM 690 N N . GLY A 1 89 ? 1.838 -4.609 -18.728 1.00 78.56 89 GLY A N 1
ATOM 691 C CA . GLY A 1 89 ? 2.356 -3.289 -18.364 1.00 78.56 89 GLY A CA 1
ATOM 692 C C . GLY A 1 89 ? 3.823 -3.101 -18.763 1.00 78.56 89 GLY A C 1
ATOM 693 O O . GLY A 1 89 ? 4.179 -2.074 -19.339 1.00 78.56 89 GLY A O 1
ATOM 694 N N . GLY A 1 90 ? 4.658 -4.113 -18.520 1.00 76.25 90 GLY A N 1
ATOM 695 C CA . GLY A 1 90 ? 6.070 -4.126 -18.895 1.00 76.25 90 GLY A CA 1
ATOM 696 C C . GLY A 1 90 ? 6.286 -4.041 -20.405 1.00 76.25 90 GLY A C 1
ATOM 697 O O . GLY A 1 90 ? 7.130 -3.272 -20.852 1.00 76.25 90 GLY A O 1
ATOM 698 N N . LEU A 1 91 ? 5.480 -4.754 -21.195 1.00 81.56 91 LEU A N 1
ATOM 699 C CA . LEU A 1 91 ? 5.510 -4.696 -22.659 1.00 81.56 91 LEU A CA 1
ATOM 700 C C . LEU A 1 91 ? 5.110 -3.311 -23.180 1.00 81.56 91 LEU A C 1
ATOM 702 O O . LEU A 1 91 ? 5.761 -2.792 -24.081 1.00 81.56 91 LEU A O 1
ATOM 706 N N . VAL A 1 92 ? 4.085 -2.679 -22.597 1.00 79.81 92 VAL A N 1
AT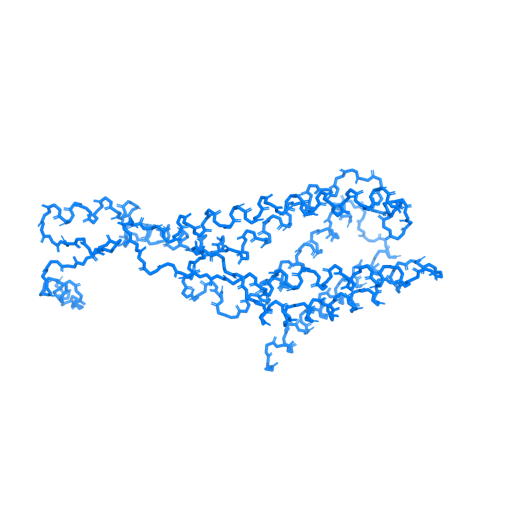OM 707 C CA . VAL A 1 92 ? 3.674 -1.316 -22.978 1.00 79.81 92 VAL A CA 1
ATOM 708 C C . VAL A 1 92 ? 4.799 -0.316 -22.711 1.00 79.81 92 VAL A C 1
ATOM 710 O O . VAL A 1 92 ? 5.161 0.446 -23.603 1.00 79.81 92 VAL A O 1
ATOM 713 N N . VAL A 1 93 ? 5.396 -0.344 -21.515 1.00 71.88 93 VAL A N 1
ATOM 714 C CA . VAL A 1 93 ? 6.522 0.542 -21.168 1.00 71.88 93 VAL A CA 1
ATOM 715 C C . VAL A 1 93 ? 7.730 0.265 -22.066 1.00 71.88 93 VAL A C 1
ATOM 717 O O . VAL A 1 93 ? 8.315 1.194 -22.625 1.00 71.88 93 VAL A O 1
ATOM 720 N N . GLY A 1 94 ? 8.060 -1.012 -22.259 1.00 70.56 94 GLY A N 1
ATOM 721 C CA . GLY A 1 94 ? 9.155 -1.460 -23.109 1.00 70.56 94 GLY A CA 1
ATOM 722 C C . GLY A 1 94 ? 8.997 -1.062 -24.578 1.00 70.56 94 GLY A C 1
ATOM 723 O O . GLY A 1 94 ? 9.999 -0.805 -25.234 1.00 70.56 94 GLY A O 1
ATOM 724 N N . CYS A 1 95 ? 7.764 -0.976 -25.090 1.00 74.12 95 CYS A N 1
ATOM 725 C CA . CYS A 1 95 ? 7.475 -0.503 -26.446 1.00 74.12 95 CYS A CA 1
ATOM 726 C C . CYS A 1 95 ? 7.610 1.012 -26.583 1.00 74.12 95 CYS A C 1
ATOM 728 O O . CYS A 1 95 ? 7.989 1.486 -27.644 1.00 74.12 95 CYS A O 1
ATOM 730 N N . VAL A 1 96 ? 7.267 1.776 -25.545 1.00 68.19 96 VAL A N 1
ATOM 731 C CA . VAL A 1 96 ? 7.233 3.245 -25.602 1.00 68.19 96 VAL A CA 1
ATOM 732 C C . VAL A 1 96 ? 8.633 3.847 -25.445 1.00 68.19 96 VAL A C 1
ATOM 734 O O . VAL A 1 96 ? 8.968 4.817 -26.122 1.00 68.19 96 VAL A O 1
ATOM 737 N N . LEU A 1 97 ? 9.477 3.265 -24.589 1.00 62.03 97 LEU A N 1
ATOM 738 C CA . LEU A 1 97 ? 10.795 3.823 -24.264 1.00 62.03 97 LEU A CA 1
ATOM 739 C C . LEU A 1 97 ? 11.760 3.972 -25.459 1.00 62.03 97 LEU A C 1
ATOM 741 O O . LEU A 1 97 ? 12.420 5.013 -25.524 1.00 62.03 97 LEU A O 1
ATOM 745 N N . PRO A 1 98 ? 11.839 3.035 -26.425 1.00 62.41 98 PRO A N 1
ATOM 746 C CA . PRO A 1 98 ? 12.674 3.188 -27.620 1.00 62.41 98 PRO A CA 1
ATOM 747 C C . PRO A 1 98 ? 12.286 4.335 -28.553 1.00 62.41 98 PRO A C 1
ATOM 749 O O . PRO A 1 98 ? 13.116 4.773 -29.336 1.00 62.41 98 PRO A O 1
ATOM 752 N N . PHE A 1 99 ? 11.055 4.849 -28.475 1.00 61.25 99 PHE A N 1
ATOM 753 C CA . PHE A 1 99 ? 10.648 6.024 -29.258 1.00 61.25 99 PHE A CA 1
ATOM 754 C C . PHE A 1 99 ? 11.024 7.347 -28.581 1.00 61.25 99 PHE A C 1
ATOM 756 O O . PHE A 1 99 ? 11.032 8.390 -29.229 1.00 61.25 99 PHE A O 1
ATOM 763 N N . ILE A 1 100 ? 11.315 7.315 -27.277 1.00 57.38 100 ILE A N 1
ATOM 764 C CA . ILE A 1 100 ? 11.625 8.501 -26.463 1.00 57.38 100 ILE A CA 1
ATOM 765 C C . ILE A 1 100 ? 13.130 8.619 -26.219 1.00 57.38 100 ILE A C 1
ATOM 767 O O . ILE A 1 100 ? 13.680 9.716 -26.151 1.00 57.38 100 ILE A O 1
ATOM 771 N N . SER A 1 101 ? 13.800 7.482 -26.077 1.00 51.22 101 SER A N 1
ATOM 772 C CA . SER A 1 101 ? 15.249 7.410 -25.960 1.00 51.22 101 SER A CA 1
ATOM 773 C C . SER A 1 101 ? 15.822 7.023 -27.313 1.00 51.22 101 SER A C 1
ATOM 775 O O . SER A 1 101 ? 15.279 6.146 -27.972 1.00 51.22 101 SER A O 1
ATOM 777 N N . SER A 1 102 ? 16.918 7.654 -27.734 1.00 56.72 102 SER A N 1
ATOM 778 C CA . SER A 1 102 ? 17.633 7.356 -28.987 1.00 56.72 102 SER A CA 1
ATOM 779 C C . SER A 1 102 ? 18.345 5.989 -28.949 1.00 56.72 102 SER A C 1
ATOM 781 O O . SER A 1 102 ? 19.506 5.858 -29.333 1.00 56.72 102 SER A O 1
ATOM 783 N N . LEU A 1 103 ? 17.672 4.972 -28.410 1.00 56.19 103 LEU A N 1
ATOM 784 C CA . LEU A 1 103 ? 18.020 3.566 -28.476 1.00 56.19 103 LEU A CA 1
ATOM 785 C C . LEU A 1 103 ? 18.021 3.181 -29.958 1.00 56.19 103 LEU A C 1
ATOM 787 O O . LEU A 1 103 ? 16.960 3.062 -30.555 1.00 56.19 103 LEU A O 1
ATOM 791 N N . GLY A 1 104 ? 19.204 3.041 -30.557 1.00 63.03 104 GLY A N 1
ATOM 792 C CA . GLY A 1 104 ? 19.362 2.571 -31.938 1.00 63.03 104 GLY A CA 1
ATOM 793 C C . GLY A 1 104 ? 18.905 1.114 -32.130 1.00 63.03 104 GLY A C 1
ATOM 794 O O . GLY A 1 104 ? 17.922 0.659 -31.552 1.00 63.03 104 GLY A O 1
ATOM 795 N N . ASP A 1 105 ? 19.657 0.319 -32.889 1.00 69.38 105 ASP A N 1
ATOM 796 C CA . ASP A 1 105 ? 19.245 -1.027 -33.346 1.00 69.38 105 ASP A CA 1
ATOM 797 C C . ASP A 1 105 ? 18.989 -2.081 -32.238 1.00 69.38 105 ASP A C 1
ATOM 799 O O . ASP A 1 105 ? 18.570 -3.206 -32.511 1.00 69.38 105 ASP A O 1
ATOM 803 N N . ARG A 1 106 ? 19.215 -1.739 -30.963 1.00 74.12 106 ARG A N 1
ATOM 804 C CA . ARG A 1 106 ? 19.062 -2.621 -29.789 1.00 74.12 106 ARG A CA 1
ATOM 805 C C . ARG A 1 106 ? 17.811 -2.333 -28.948 1.00 74.12 106 ARG A C 1
ATOM 807 O O . ARG A 1 106 ? 17.781 -2.646 -27.760 1.00 74.12 106 ARG A O 1
ATOM 814 N N . TRP A 1 107 ? 16.766 -1.768 -29.548 1.00 68.81 107 TRP A N 1
ATOM 815 C CA . TRP A 1 107 ? 15.486 -1.459 -28.889 1.00 68.81 107 TRP A CA 1
ATOM 816 C C . TRP A 1 107 ? 14.805 -2.669 -28.213 1.00 68.81 107 TRP A C 1
ATOM 818 O O . TRP A 1 107 ? 14.063 -2.506 -27.245 1.00 68.81 107 TRP A O 1
ATOM 828 N N . TRP A 1 108 ? 15.087 -3.890 -28.678 1.00 75.31 108 TRP A N 1
ATOM 829 C CA . TRP A 1 108 ? 14.511 -5.128 -28.145 1.00 75.31 108 TRP A CA 1
ATOM 830 C C . TRP A 1 108 ? 15.028 -5.501 -26.741 1.00 75.31 108 TRP A C 1
ATOM 832 O O . TRP A 1 108 ? 14.326 -6.184 -25.997 1.00 75.31 108 TRP A O 1
ATOM 842 N N . ILE A 1 109 ? 16.222 -5.039 -26.347 1.00 72.12 109 ILE A N 1
ATOM 843 C CA . ILE A 1 109 ? 16.825 -5.330 -25.033 1.00 72.12 109 ILE A CA 1
ATOM 844 C C . ILE A 1 109 ? 16.020 -4.696 -23.884 1.00 72.12 109 ILE A C 1
ATOM 846 O O . ILE A 1 109 ? 15.576 -5.432 -23.000 1.00 72.12 109 ILE A O 1
ATOM 850 N N . PRO A 1 110 ? 15.769 -3.369 -23.867 1.00 66.88 110 PRO A N 1
ATOM 851 C CA . PRO A 1 110 ? 14.923 -2.763 -22.843 1.00 66.88 110 PRO A CA 1
ATOM 852 C C . PRO A 1 110 ? 13.486 -3.280 -22.924 1.00 66.88 110 PRO A C 1
ATOM 854 O O . PRO A 1 110 ? 12.882 -3.518 -21.884 1.00 66.88 110 PRO A O 1
ATOM 857 N N . PHE A 1 111 ? 12.959 -3.539 -24.125 1.00 75.81 111 PHE A N 1
ATOM 858 C CA . PHE A 1 111 ? 11.632 -4.133 -24.296 1.00 75.81 111 PHE A CA 1
ATOM 859 C C . PHE A 1 111 ? 11.480 -5.463 -23.537 1.00 75.81 111 PHE A C 1
ATOM 861 O O . PHE A 1 111 ? 10.566 -5.609 -22.723 1.00 75.81 111 PHE A O 1
ATOM 868 N N . LEU A 1 112 ? 12.410 -6.406 -23.733 1.00 80.31 112 LEU A N 1
ATOM 869 C CA . LEU A 1 112 ? 12.415 -7.677 -23.003 1.00 80.31 112 LEU A CA 1
ATOM 870 C C . LEU A 1 112 ? 12.709 -7.486 -21.510 1.00 80.31 112 LEU A C 1
ATOM 872 O O . LEU A 1 112 ? 12.084 -8.142 -20.677 1.00 80.31 112 LEU A O 1
ATOM 876 N N . GLY A 1 113 ? 13.608 -6.563 -21.158 1.00 75.50 113 GLY A N 1
ATOM 877 C CA . GLY A 1 113 ? 13.931 -6.245 -19.767 1.00 75.50 113 GLY A CA 1
ATOM 878 C C . GLY A 1 113 ? 12.707 -5.785 -18.971 1.00 75.50 113 GLY A C 1
ATOM 879 O O . GLY A 1 113 ? 12.394 -6.361 -17.929 1.00 75.50 113 GLY A O 1
ATOM 880 N N . PHE A 1 114 ? 11.957 -4.807 -19.486 1.00 73.75 114 PHE A N 1
ATOM 881 C CA . PHE A 1 114 ? 10.735 -4.320 -18.839 1.00 73.75 114 PHE A CA 1
ATOM 882 C C . PHE A 1 114 ? 9.627 -5.374 -18.808 1.00 73.75 114 PHE A C 1
ATOM 884 O O . PHE A 1 114 ? 8.901 -5.451 -17.817 1.00 73.75 114 PHE A O 1
ATOM 891 N N . ALA A 1 115 ? 9.517 -6.223 -19.833 1.00 80.44 115 ALA A N 1
ATOM 892 C CA . ALA A 1 115 ? 8.575 -7.339 -19.840 1.00 80.44 115 ALA A CA 1
ATOM 893 C C . ALA A 1 115 ? 8.869 -8.354 -18.717 1.00 80.44 115 ALA A C 1
ATOM 895 O O . ALA A 1 115 ? 7.958 -8.740 -17.983 1.00 80.44 115 ALA A O 1
ATOM 896 N N . ILE A 1 116 ? 10.137 -8.741 -18.537 1.00 83.06 116 ILE A N 1
ATOM 897 C CA . ILE A 1 116 ? 10.573 -9.689 -17.497 1.00 83.06 116 ILE A CA 1
ATOM 898 C C . ILE A 1 116 ? 10.398 -9.086 -16.099 1.00 83.06 116 ILE A C 1
ATOM 900 O O . ILE A 1 116 ? 9.844 -9.732 -15.207 1.00 83.06 116 ILE A O 1
ATOM 904 N N . VAL A 1 117 ? 10.827 -7.834 -15.910 1.00 79.06 117 VAL A N 1
ATOM 905 C CA . VAL A 1 117 ? 10.666 -7.117 -14.636 1.00 79.06 117 VAL A CA 1
ATOM 906 C C . VAL A 1 117 ? 9.184 -6.963 -14.294 1.00 79.06 117 VAL A C 1
ATOM 908 O O . VAL A 1 117 ? 8.777 -7.250 -13.168 1.00 79.06 117 VAL A O 1
ATOM 911 N N . GLY A 1 118 ? 8.362 -6.582 -15.274 1.00 77.81 118 GLY A N 1
ATOM 912 C CA . GLY A 1 118 ? 6.914 -6.484 -15.130 1.00 77.81 118 GLY A CA 1
ATOM 913 C C . GLY A 1 118 ? 6.283 -7.813 -14.719 1.00 77.81 118 GLY A C 1
ATOM 914 O O . GLY A 1 118 ? 5.510 -7.849 -13.762 1.00 77.81 118 GLY A O 1
ATOM 915 N N . LEU A 1 119 ? 6.660 -8.915 -15.373 1.00 84.75 119 LEU A N 1
ATOM 916 C CA . LEU A 1 119 ? 6.195 -10.264 -15.038 1.00 84.75 119 LEU A CA 1
ATOM 917 C C . LEU A 1 119 ? 6.538 -10.634 -13.587 1.00 84.75 119 LEU A C 1
ATOM 919 O O . LEU A 1 119 ? 5.660 -11.075 -12.841 1.00 84.75 119 LEU A O 1
ATOM 923 N N . GLY A 1 120 ? 7.787 -10.416 -13.165 1.00 83.69 120 GLY A N 1
ATOM 924 C CA . GLY A 1 120 ? 8.247 -10.730 -11.811 1.00 83.69 120 GLY A CA 1
ATOM 925 C C . GLY A 1 120 ? 7.544 -9.902 -10.734 1.00 83.69 120 GLY A C 1
ATOM 926 O O . GLY A 1 120 ? 6.966 -10.456 -9.795 1.00 83.69 120 GLY A O 1
ATOM 927 N N . ILE A 1 121 ? 7.532 -8.574 -10.891 1.00 80.31 121 ILE A N 1
ATOM 928 C CA . ILE A 1 121 ? 6.891 -7.653 -9.938 1.00 80.31 121 ILE A CA 1
ATOM 929 C C . ILE A 1 121 ? 5.385 -7.916 -9.873 1.00 80.31 121 ILE A C 1
ATOM 931 O O . ILE A 1 121 ? 4.822 -8.031 -8.783 1.00 80.31 121 ILE A O 1
ATOM 935 N N . GLY A 1 122 ? 4.733 -8.062 -11.028 1.00 80.19 122 GLY A N 1
ATOM 936 C CA . GLY A 1 122 ? 3.310 -8.370 -11.112 1.00 80.19 122 GLY A CA 1
ATOM 937 C C . GLY A 1 122 ? 2.964 -9.683 -10.414 1.00 80.19 122 GLY A C 1
ATOM 938 O O . GLY A 1 122 ? 1.995 -9.740 -9.656 1.00 80.19 122 GLY A O 1
ATOM 939 N N . GLY A 1 123 ? 3.786 -10.720 -10.597 1.00 84.88 123 GLY A N 1
ATOM 940 C CA . GLY A 1 123 ? 3.609 -12.012 -9.939 1.00 84.88 123 GLY A CA 1
ATOM 941 C C . GLY A 1 123 ? 3.697 -11.924 -8.418 1.00 84.88 123 GLY A C 1
ATOM 942 O O . GLY A 1 123 ? 2.835 -12.451 -7.714 1.00 84.88 123 GLY A O 1
ATOM 943 N N . ILE A 1 124 ? 4.692 -11.198 -7.905 1.00 84.25 124 ILE A N 1
ATOM 944 C CA . ILE A 1 124 ? 4.893 -11.000 -6.464 1.00 84.25 124 ILE A CA 1
ATOM 945 C C . ILE A 1 124 ? 3.741 -10.193 -5.855 1.00 84.25 124 ILE A C 1
ATOM 947 O O . ILE A 1 124 ? 3.140 -10.623 -4.869 1.00 84.25 124 ILE A O 1
ATOM 951 N N . LEU A 1 125 ? 3.392 -9.048 -6.449 1.00 80.94 125 LEU A N 1
ATOM 952 C CA . LEU A 1 125 ? 2.320 -8.181 -5.947 1.00 80.94 125 LEU A CA 1
ATOM 953 C C . LEU A 1 125 ? 0.936 -8.838 -6.067 1.00 80.94 125 LEU A C 1
ATOM 955 O O . LEU A 1 125 ? 0.076 -8.647 -5.204 1.00 80.94 125 LEU A O 1
ATOM 959 N N . GLY A 1 126 ? 0.712 -9.626 -7.119 1.00 81.69 126 GLY A N 1
ATOM 960 C CA . GLY A 1 126 ? -0.507 -10.408 -7.300 1.00 81.69 126 GLY A CA 1
ATOM 961 C C . GLY A 1 126 ? -0.610 -11.564 -6.308 1.00 81.69 126 GLY A C 1
ATOM 962 O O . GLY A 1 126 ? -1.680 -11.779 -5.730 1.00 81.69 126 GLY A O 1
ATOM 963 N N . GLY A 1 127 ? 0.499 -12.273 -6.091 1.00 85.50 127 GLY A N 1
ATOM 964 C CA . GLY A 1 127 ? 0.581 -13.484 -5.280 1.00 85.50 127 GLY A CA 1
ATOM 965 C C . GLY A 1 127 ? 0.560 -13.238 -3.778 1.00 85.50 127 GLY A C 1
ATOM 966 O O . GLY A 1 127 ? -0.056 -14.018 -3.050 1.00 85.50 127 GLY A O 1
ATOM 967 N N . LEU A 1 128 ? 1.180 -12.153 -3.306 1.00 86.44 128 LEU A N 1
ATOM 968 C CA . LEU A 1 128 ? 1.185 -11.776 -1.893 1.00 86.44 128 LEU A CA 1
ATOM 969 C C . LEU A 1 128 ? -0.156 -11.156 -1.499 1.00 86.44 128 LEU A C 1
ATOM 971 O O . LEU A 1 128 ? -0.427 -9.980 -1.754 1.00 86.44 128 LEU A O 1
ATOM 975 N N . LYS A 1 129 ? -1.005 -11.948 -0.839 1.00 85.25 129 LYS A N 1
ATOM 976 C CA . LYS A 1 129 ? -2.314 -11.491 -0.369 1.00 85.25 129 LYS A CA 1
ATOM 977 C C . LYS A 1 129 ? -2.326 -11.221 1.137 1.00 85.25 129 LYS A C 1
ATOM 979 O O . LYS A 1 129 ? -1.846 -12.058 1.907 1.00 85.25 129 LYS A O 1
ATOM 984 N N . PRO A 1 130 ? -2.922 -10.091 1.567 1.00 84.12 130 PRO A N 1
ATOM 985 C CA . PRO A 1 130 ? -3.209 -9.836 2.970 1.00 84.12 130 PRO A CA 1
ATOM 986 C C . PRO A 1 130 ? -4.102 -10.916 3.573 1.00 84.12 130 PRO A C 1
ATOM 988 O O . PRO A 1 130 ? -5.091 -11.329 2.967 1.00 84.12 130 PRO A O 1
ATOM 991 N N . HIS A 1 131 ? -3.788 -11.322 4.795 1.00 86.00 131 HIS A N 1
ATOM 992 C CA . HIS A 1 131 ? -4.595 -12.239 5.580 1.00 86.00 131 HIS A CA 1
ATOM 993 C C . HIS A 1 131 ? -4.710 -11.745 7.026 1.00 86.00 131 HIS A C 1
ATOM 995 O O . HIS A 1 131 ? -3.706 -11.397 7.652 1.00 86.00 131 HIS A O 1
ATOM 1001 N N . VAL A 1 132 ? -5.941 -11.719 7.543 1.00 86.12 132 VAL A N 1
ATOM 1002 C CA . VAL A 1 132 ? -6.281 -11.279 8.905 1.00 86.12 132 VAL A CA 1
ATOM 1003 C C . VAL A 1 132 ? -6.282 -12.484 9.840 1.00 86.12 132 VAL A C 1
ATOM 1005 O O . VAL A 1 132 ? -6.922 -13.493 9.540 1.00 86.12 132 VAL A O 1
ATOM 1008 N N . LEU A 1 133 ? -5.603 -12.381 10.983 1.00 83.69 133 LEU A N 1
ATOM 1009 C CA . LEU A 1 133 ? -5.635 -13.423 12.002 1.00 83.69 133 LEU A CA 1
ATOM 1010 C C . LEU A 1 133 ? -6.945 -13.320 12.793 1.00 83.69 133 LEU A C 1
ATOM 1012 O O . LEU A 1 133 ? -7.343 -12.244 13.245 1.00 83.69 133 LEU A O 1
ATOM 1016 N N . GLN A 1 134 ? -7.622 -14.456 12.966 1.00 81.12 134 GLN A N 1
ATOM 1017 C CA . GLN A 1 134 ? -8.897 -14.508 13.688 1.00 81.12 134 GLN A CA 1
ATOM 1018 C C . GLN A 1 134 ? -8.706 -14.350 15.201 1.00 81.12 134 GLN A C 1
ATOM 1020 O O . GLN A 1 134 ? -9.502 -13.692 15.867 1.00 81.12 134 GLN A O 1
ATOM 1025 N N . THR A 1 135 ? -7.627 -14.914 15.745 1.00 82.88 135 THR A N 1
ATOM 1026 C CA . THR A 1 135 ? -7.364 -14.917 17.185 1.00 82.88 135 THR A CA 1
ATOM 1027 C C . THR A 1 135 ? -6.470 -13.746 17.570 1.00 82.88 135 THR A C 1
ATOM 1029 O O . THR A 1 135 ? -5.300 -13.686 17.193 1.00 82.88 135 THR A O 1
ATOM 1032 N N . LYS A 1 136 ? -7.017 -12.816 18.356 1.00 84.19 136 LYS A N 1
ATOM 1033 C CA . LYS A 1 136 ? -6.299 -11.652 18.882 1.00 84.19 136 LYS A CA 1
ATOM 1034 C C . LYS A 1 136 ? -6.435 -11.618 20.394 1.00 84.19 136 LYS A C 1
ATOM 1036 O O . LYS A 1 136 ? -7.541 -11.681 20.929 1.00 84.19 136 LYS A O 1
ATOM 1041 N N . THR A 1 137 ? -5.308 -11.512 21.084 1.00 83.88 137 THR A N 1
ATOM 1042 C CA . THR A 1 137 ? -5.251 -11.529 22.552 1.00 83.88 137 THR A CA 1
ATOM 1043 C C . THR A 1 137 ? -4.938 -10.157 23.126 1.00 83.88 137 THR A C 1
ATOM 1045 O O . THR A 1 137 ? -5.307 -9.883 24.264 1.00 83.88 137 THR A O 1
ATOM 1048 N N . VAL A 1 138 ? -4.308 -9.265 22.355 1.00 86.12 138 VAL A N 1
ATOM 1049 C CA . VAL A 1 138 ? -3.872 -7.938 22.817 1.00 86.12 138 VAL A CA 1
ATOM 1050 C C . VAL A 1 138 ? -4.599 -6.829 22.041 1.00 86.12 138 VAL A C 1
ATOM 1052 O O . VAL A 1 138 ? -4.746 -6.934 20.820 1.00 86.12 138 VAL A O 1
ATOM 1055 N N . PRO A 1 139 ? -5.040 -5.738 22.700 1.00 85.31 139 PRO A N 1
ATOM 1056 C CA . PRO A 1 139 ? -5.589 -4.576 22.005 1.00 85.31 139 PRO A CA 1
ATOM 1057 C C . PRO A 1 139 ? -4.619 -4.030 20.947 1.00 85.31 139 PRO A C 1
ATOM 1059 O O . PRO A 1 139 ? -3.408 -3.965 21.164 1.00 85.31 139 PRO A O 1
ATOM 1062 N N . ASN A 1 140 ? -5.149 -3.610 19.797 1.00 87.19 140 ASN A N 1
ATOM 1063 C CA . ASN A 1 140 ? -4.384 -3.088 18.652 1.00 87.19 140 ASN A CA 1
ATOM 1064 C C . ASN A 1 140 ? -3.359 -4.064 18.040 1.00 87.19 140 ASN A C 1
ATOM 1066 O O . ASN A 1 140 ? -2.501 -3.639 17.264 1.00 87.19 140 ASN A O 1
ATOM 1070 N N . GLN A 1 141 ? -3.448 -5.367 18.334 1.00 89.31 141 GLN A N 1
ATOM 1071 C CA . GLN A 1 141 ? -2.546 -6.376 17.769 1.00 89.31 141 GLN A CA 1
ATOM 1072 C C . GLN A 1 141 ? -2.554 -6.370 16.234 1.00 89.31 141 GLN A C 1
ATOM 1074 O O . GLN A 1 141 ? -1.486 -6.427 15.631 1.00 89.31 141 GLN A O 1
ATOM 1079 N N . GLY A 1 142 ? -3.725 -6.206 15.608 1.00 89.31 142 GLY A N 1
ATOM 1080 C CA . GLY A 1 142 ? -3.838 -6.147 14.148 1.00 89.31 142 GLY A CA 1
ATOM 1081 C C . GLY A 1 142 ? -3.067 -4.981 13.519 1.00 89.31 142 GLY A C 1
ATOM 1082 O O . GLY A 1 142 ? -2.365 -5.167 12.532 1.00 89.31 142 GLY A O 1
ATOM 1083 N N . ILE A 1 143 ? -3.116 -3.793 14.132 1.00 90.50 143 ILE A N 1
ATOM 1084 C CA . ILE A 1 143 ? -2.402 -2.598 13.649 1.00 90.50 143 ILE A CA 1
ATOM 1085 C C . ILE A 1 143 ? -0.892 -2.744 13.835 1.00 90.50 143 ILE A C 1
ATOM 1087 O O . ILE A 1 143 ? -0.129 -2.448 12.921 1.00 90.50 143 ILE A O 1
ATOM 1091 N N . ARG A 1 144 ? -0.447 -3.247 14.994 1.00 91.25 144 ARG A N 1
ATOM 1092 C CA . ARG A 1 144 ? 0.982 -3.498 15.255 1.00 91.25 144 ARG A CA 1
ATOM 1093 C C . ARG A 1 144 ? 1.563 -4.503 14.270 1.00 91.25 144 ARG A C 1
ATOM 1095 O O . ARG A 1 144 ? 2.684 -4.340 13.799 1.00 91.25 144 ARG A O 1
ATOM 1102 N N . LEU A 1 145 ? 0.793 -5.538 13.964 1.00 91.44 145 LEU A N 1
ATOM 1103 C CA . LEU A 1 145 ? 1.202 -6.571 13.035 1.00 91.44 145 LEU A CA 1
ATOM 1104 C C . LEU A 1 145 ? 1.189 -6.062 11.585 1.00 91.44 145 LEU A C 1
ATOM 1106 O O . LEU A 1 145 ? 2.141 -6.324 10.861 1.00 91.44 145 LEU A O 1
ATOM 1110 N N . SER A 1 146 ? 0.206 -5.233 11.218 1.00 91.00 146 SER A N 1
ATOM 1111 C CA . SER A 1 146 ? 0.179 -4.501 9.943 1.00 91.00 146 SER A CA 1
ATOM 1112 C C . SER A 1 146 ? 1.394 -3.599 9.762 1.00 91.00 146 SER A C 1
ATOM 1114 O O . SER A 1 146 ? 2.023 -3.622 8.709 1.00 91.00 146 SER A O 1
ATOM 1116 N N . LEU A 1 147 ? 1.791 -2.866 10.806 1.00 92.75 147 LEU A N 1
ATOM 1117 C CA . LEU A 1 147 ? 3.017 -2.070 10.788 1.00 92.75 147 LEU A CA 1
ATOM 1118 C C . LEU A 1 147 ? 4.254 -2.958 10.607 1.00 92.75 147 LEU A C 1
ATOM 1120 O O . LEU A 1 147 ? 5.088 -2.674 9.754 1.00 92.75 147 LEU A O 1
ATOM 1124 N N . ARG A 1 148 ? 4.354 -4.058 11.366 1.00 91.75 148 ARG A N 1
ATOM 1125 C CA . ARG A 1 148 ? 5.477 -4.999 11.262 1.00 91.75 148 ARG A CA 1
ATOM 1126 C C . ARG A 1 148 ? 5.597 -5.581 9.854 1.00 91.75 148 ARG A C 1
ATOM 1128 O O . ARG A 1 148 ? 6.701 -5.628 9.326 1.00 91.75 148 ARG A O 1
ATOM 1135 N N . MET A 1 149 ? 4.490 -6.011 9.251 1.00 89.50 149 MET A N 1
ATOM 1136 C CA . MET A 1 149 ? 4.487 -6.570 7.896 1.00 89.50 149 MET A CA 1
ATOM 1137 C C . MET A 1 149 ? 4.837 -5.512 6.849 1.00 89.50 149 MET A C 1
ATOM 1139 O O . MET A 1 149 ? 5.704 -5.761 6.015 1.00 89.50 149 MET A O 1
ATOM 1143 N N . ALA A 1 150 ? 4.247 -4.316 6.935 1.00 88.62 150 ALA A N 1
ATOM 1144 C CA . ALA A 1 150 ? 4.564 -3.208 6.038 1.00 88.62 150 ALA A CA 1
ATOM 1145 C C . ALA A 1 150 ? 6.055 -2.838 6.094 1.00 88.62 150 ALA A C 1
ATOM 1147 O O . ALA A 1 150 ? 6.696 -2.715 5.052 1.00 88.62 150 ALA A O 1
ATOM 1148 N N . SER A 1 151 ? 6.631 -2.723 7.296 1.00 88.94 151 SER A N 1
ATOM 1149 C CA . SER A 1 151 ? 8.059 -2.441 7.477 1.00 88.94 151 SER A CA 1
ATOM 1150 C C . SER A 1 151 ? 8.945 -3.579 6.981 1.00 88.94 151 SER A C 1
ATOM 1152 O O . SER A 1 151 ? 9.937 -3.312 6.314 1.00 88.94 151 SER A O 1
ATOM 1154 N N . LEU A 1 152 ? 8.600 -4.842 7.258 1.00 87.38 152 LEU A N 1
ATOM 1155 C CA . LEU A 1 152 ? 9.378 -5.983 6.772 1.00 87.38 152 LEU A CA 1
ATOM 1156 C C . LEU A 1 152 ? 9.420 -6.015 5.243 1.00 87.38 152 LEU A C 1
ATOM 1158 O O . LEU A 1 152 ? 10.503 -6.152 4.682 1.00 87.38 152 LEU A O 1
ATOM 1162 N N . VAL A 1 153 ? 8.283 -5.853 4.564 1.00 84.88 153 VAL A N 1
ATOM 1163 C CA . VAL A 1 153 ? 8.258 -5.853 3.094 1.00 84.88 153 VAL A CA 1
ATOM 1164 C C . VAL A 1 153 ? 9.014 -4.652 2.529 1.00 84.88 153 VAL A C 1
ATOM 1166 O O . VAL A 1 153 ? 9.837 -4.817 1.633 1.00 84.88 153 VAL A O 1
ATOM 1169 N N . ALA A 1 154 ? 8.781 -3.457 3.074 1.00 83.88 154 ALA A N 1
ATOM 1170 C CA . ALA A 1 154 ? 9.423 -2.239 2.596 1.00 83.88 154 ALA A CA 1
ATOM 1171 C C . ALA A 1 154 ? 10.948 -2.265 2.788 1.00 83.88 154 ALA A C 1
ATOM 1173 O O . ALA A 1 154 ? 11.681 -1.884 1.883 1.00 83.88 154 ALA A O 1
ATOM 1174 N N . LEU A 1 155 ? 11.442 -2.766 3.925 1.00 81.44 155 LEU A N 1
ATOM 1175 C CA . LEU A 1 155 ? 12.881 -2.888 4.177 1.00 81.44 155 LEU A CA 1
ATOM 1176 C C . LEU A 1 155 ? 13.528 -3.981 3.323 1.00 81.44 155 LEU A C 1
ATOM 1178 O O . LEU A 1 155 ? 14.630 -3.784 2.826 1.00 81.44 155 LEU A O 1
ATOM 1182 N N . ASN A 1 156 ? 12.850 -5.111 3.097 1.00 79.69 156 ASN A N 1
ATOM 1183 C CA . ASN A 1 156 ? 13.382 -6.162 2.222 1.00 79.69 156 ASN A CA 1
ATOM 1184 C C . ASN A 1 156 ? 13.389 -5.760 0.739 1.00 79.69 156 ASN A C 1
ATOM 1186 O O . ASN A 1 156 ? 14.146 -6.330 -0.043 1.00 79.69 156 ASN A O 1
ATOM 1190 N N . ALA A 1 157 ? 12.627 -4.735 0.353 1.00 72.69 157 ALA A N 1
ATOM 1191 C CA . ALA A 1 157 ? 12.734 -4.136 -0.971 1.00 72.69 157 ALA A CA 1
ATOM 1192 C C . ALA A 1 157 ? 14.118 -3.526 -1.246 1.00 72.69 157 ALA A C 1
ATOM 1194 O O . ALA A 1 157 ? 14.505 -3.429 -2.408 1.00 72.69 157 ALA A O 1
ATOM 1195 N N . LEU A 1 158 ? 14.884 -3.178 -0.200 1.00 68.62 158 LEU A N 1
ATOM 1196 C CA . LEU A 1 158 ? 16.275 -2.734 -0.326 1.00 68.62 158 LEU A CA 1
ATOM 1197 C C . LEU A 1 158 ? 17.117 -3.769 -1.075 1.00 68.62 158 LEU A C 1
ATOM 1199 O O . LEU A 1 158 ? 17.863 -3.409 -1.977 1.00 68.62 158 LEU A O 1
ATOM 1203 N N . TRP A 1 159 ? 16.954 -5.051 -0.741 1.00 67.94 159 TRP A N 1
ATOM 1204 C CA . TRP A 1 159 ? 17.684 -6.134 -1.395 1.00 67.94 159 TRP A CA 1
ATOM 1205 C C . TRP A 1 159 ? 17.279 -6.287 -2.856 1.00 67.94 159 TRP A C 1
ATOM 1207 O O . TRP A 1 159 ? 18.140 -6.471 -3.706 1.00 67.94 159 TRP A O 1
ATOM 1217 N N . LEU A 1 160 ? 15.988 -6.148 -3.169 1.00 67.75 160 LEU A N 1
ATOM 1218 C CA . LEU A 1 160 ? 15.506 -6.214 -4.551 1.00 67.75 160 LEU A CA 1
ATOM 1219 C C . LEU A 1 160 ? 16.079 -5.077 -5.402 1.00 67.75 160 LEU A C 1
ATOM 1221 O O . LEU A 1 160 ? 16.574 -5.328 -6.496 1.00 67.75 160 LEU A O 1
ATOM 1225 N N . VAL A 1 161 ? 16.062 -3.845 -4.889 1.00 66.38 161 VAL A N 1
ATOM 1226 C CA . VAL A 1 161 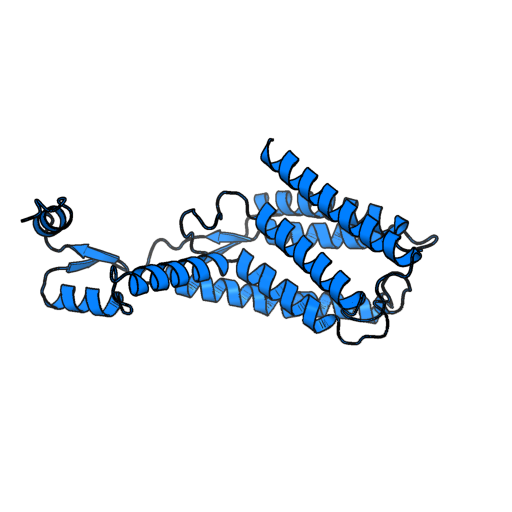? 16.650 -2.693 -5.585 1.00 66.38 161 VAL A CA 1
ATOM 1227 C C . VAL A 1 161 ? 18.165 -2.861 -5.719 1.00 66.38 161 VAL A C 1
ATOM 1229 O O . VAL A 1 161 ? 18.694 -2.655 -6.805 1.00 66.38 161 VAL A O 1
ATOM 1232 N N . ALA A 1 162 ? 18.858 -3.294 -4.663 1.00 64.06 162 ALA A N 1
ATOM 1233 C CA . ALA A 1 162 ? 20.302 -3.522 -4.691 1.00 64.06 162 ALA A CA 1
ATOM 1234 C C . ALA A 1 162 ? 20.709 -4.605 -5.702 1.00 64.06 162 ALA A C 1
ATOM 1236 O O . ALA A 1 162 ? 21.686 -4.422 -6.420 1.00 64.06 162 ALA A O 1
ATOM 1237 N N . ILE A 1 163 ? 19.943 -5.696 -5.809 1.00 66.00 163 ILE A N 1
ATOM 1238 C CA . ILE A 1 163 ? 20.178 -6.755 -6.800 1.00 66.00 163 ILE A CA 1
ATOM 1239 C C . ILE A 1 163 ? 19.966 -6.217 -8.217 1.00 66.00 163 ILE A C 1
ATOM 1241 O O . ILE A 1 163 ? 20.812 -6.432 -9.079 1.00 66.00 163 ILE A O 1
ATOM 1245 N N . VAL A 1 164 ? 18.872 -5.492 -8.468 1.00 66.88 164 VAL A N 1
ATOM 1246 C CA . VAL A 1 164 ? 18.587 -4.924 -9.797 1.00 66.88 164 VAL A CA 1
ATOM 1247 C C . VAL A 1 164 ? 19.668 -3.926 -10.213 1.00 66.88 164 VAL A C 1
ATOM 1249 O O . VAL A 1 164 ? 20.163 -3.996 -11.335 1.00 66.88 164 VAL A O 1
ATOM 1252 N N . VAL A 1 165 ? 20.070 -3.032 -9.307 1.00 61.97 165 VAL A N 1
ATOM 1253 C CA . VAL A 1 165 ? 21.144 -2.061 -9.553 1.00 61.97 165 VAL A CA 1
ATOM 1254 C C . VAL A 1 165 ? 22.487 -2.766 -9.742 1.00 61.97 165 VAL A C 1
ATOM 1256 O O . VAL A 1 165 ? 23.213 -2.420 -10.665 1.00 61.97 165 VAL A O 1
ATOM 1259 N N . GLY A 1 166 ? 22.803 -3.774 -8.926 1.00 61.44 166 GLY A N 1
ATOM 1260 C CA . GLY A 1 166 ? 24.042 -4.547 -9.041 1.00 61.44 166 GLY A CA 1
ATOM 1261 C C . GLY A 1 166 ? 24.150 -5.295 -10.370 1.00 61.44 166 GLY A C 1
ATOM 1262 O O . GLY A 1 166 ? 25.178 -5.220 -11.033 1.00 61.44 166 GLY A O 1
ATOM 1263 N N . ILE A 1 167 ? 23.067 -5.940 -10.818 1.00 62.62 167 ILE A N 1
ATOM 1264 C CA . ILE A 1 167 ? 23.015 -6.603 -12.132 1.00 62.62 167 ILE A CA 1
ATOM 1265 C C . ILE A 1 167 ? 23.161 -5.580 -13.265 1.00 62.62 167 ILE A C 1
ATOM 1267 O O . ILE A 1 167 ? 23.867 -5.835 -14.239 1.00 62.62 167 ILE A O 1
ATOM 1271 N N . ALA A 1 168 ? 22.517 -4.416 -13.149 1.00 61.53 168 ALA A N 1
ATOM 1272 C CA . ALA A 1 168 ? 22.650 -3.354 -14.141 1.00 61.53 168 ALA A CA 1
ATOM 1273 C C . ALA A 1 168 ? 24.081 -2.786 -14.199 1.00 61.53 168 ALA A C 1
ATOM 1275 O O . ALA A 1 168 ? 24.545 -2.419 -15.280 1.00 61.53 168 ALA A O 1
ATOM 1276 N N . TRP A 1 169 ? 24.767 -2.721 -13.054 1.00 57.97 169 TRP A N 1
ATOM 1277 C CA . TRP A 1 169 ? 26.147 -2.255 -12.938 1.00 57.97 169 TRP A CA 1
ATOM 1278 C C . TRP A 1 169 ? 27.130 -3.225 -13.599 1.00 57.97 169 TRP A C 1
ATOM 1280 O O . TRP A 1 169 ? 27.940 -2.803 -14.417 1.00 57.97 169 TRP A O 1
ATOM 1290 N N . GLU A 1 170 ? 27.027 -4.520 -13.295 1.00 58.28 170 GLU A N 1
ATOM 1291 C CA . GLU A 1 170 ? 27.888 -5.566 -13.872 1.00 58.28 170 GLU A CA 1
ATOM 1292 C C . GLU A 1 170 ? 27.623 -5.792 -15.370 1.00 58.28 170 GLU A C 1
ATOM 1294 O O . GLU A 1 170 ? 28.528 -6.118 -16.132 1.00 58.28 170 GLU A O 1
ATOM 1299 N N . GLY A 1 171 ? 26.380 -5.606 -15.822 1.00 60.53 171 GLY A N 1
ATOM 1300 C CA . GLY A 1 171 ? 25.995 -5.804 -17.222 1.00 60.53 171 GLY A CA 1
ATOM 1301 C C . GLY A 1 171 ? 26.277 -4.619 -18.153 1.00 60.53 171 GLY A C 1
ATOM 1302 O O . GLY A 1 171 ? 25.751 -4.610 -19.264 1.00 60.53 171 GLY A O 1
ATOM 1303 N N . ASP A 1 172 ? 27.025 -3.603 -17.707 1.00 56.91 172 ASP A N 1
ATOM 1304 C CA . ASP A 1 172 ? 27.337 -2.370 -18.458 1.00 56.91 172 ASP A CA 1
ATOM 1305 C C . ASP A 1 172 ? 26.085 -1.555 -18.885 1.00 56.91 172 ASP A C 1
ATOM 1307 O O . ASP A 1 172 ? 26.149 -0.594 -19.658 1.00 56.91 172 ASP A O 1
ATOM 1311 N N . PHE A 1 173 ? 24.907 -1.902 -18.341 1.00 55.06 173 PHE A N 1
ATOM 1312 C CA . PHE A 1 173 ? 23.634 -1.232 -18.622 1.00 55.06 173 PHE A CA 1
ATOM 1313 C C . PHE A 1 173 ? 23.620 0.194 -18.074 1.00 55.06 173 PHE A C 1
ATOM 1315 O O . PHE A 1 173 ? 23.042 1.071 -18.706 1.00 55.06 173 PHE A O 1
ATOM 1322 N N . VAL A 1 174 ? 24.287 0.440 -16.940 1.00 52.66 174 VAL A N 1
ATOM 1323 C CA . VAL A 1 174 ? 24.418 1.770 -16.312 1.00 52.66 174 VAL A CA 1
ATOM 1324 C C . VAL A 1 174 ? 25.153 2.767 -17.221 1.00 52.66 174 VAL A C 1
ATOM 1326 O O . VAL A 1 174 ? 24.850 3.960 -17.206 1.00 52.66 174 VAL A O 1
ATOM 1329 N N . TYR A 1 175 ? 26.076 2.290 -18.062 1.00 50.59 175 TYR A N 1
ATOM 1330 C CA . TYR A 1 175 ? 26.865 3.134 -18.964 1.00 50.59 175 TYR A CA 1
ATOM 1331 C C . TYR A 1 175 ? 26.230 3.311 -20.350 1.00 50.59 175 TYR A C 1
ATOM 1333 O O . TYR A 1 175 ? 26.649 4.196 -21.109 1.00 50.59 175 TYR A O 1
ATOM 1341 N N . HIS A 1 176 ? 25.188 2.532 -20.671 1.00 51.09 176 HIS A N 1
ATOM 1342 C CA . HIS A 1 176 ? 24.450 2.646 -21.924 1.00 51.09 176 HIS A CA 1
ATOM 1343 C C . HIS A 1 176 ? 23.727 4.005 -21.999 1.00 51.09 176 HIS A C 1
ATOM 1345 O O . HIS A 1 176 ? 22.990 4.348 -21.078 1.00 51.09 176 HIS A O 1
ATOM 1351 N N . PRO A 1 177 ? 23.836 4.781 -23.094 1.00 46.28 177 PRO A N 1
ATOM 1352 C CA . PRO A 1 177 ? 23.297 6.147 -23.180 1.00 46.28 177 PRO A CA 1
ATOM 1353 C C . PRO A 1 177 ? 21.781 6.263 -22.960 1.00 46.28 177 PRO A C 1
ATOM 1355 O O . PRO A 1 177 ? 21.298 7.316 -22.564 1.00 46.28 177 PRO A O 1
ATOM 1358 N N . ALA A 1 178 ? 21.035 5.175 -23.153 1.00 44.59 178 ALA A N 1
ATOM 1359 C CA . ALA A 1 178 ? 19.604 5.104 -22.842 1.00 44.59 178 ALA A CA 1
ATOM 1360 C C . ALA A 1 178 ? 19.269 4.968 -21.344 1.00 44.59 178 ALA A C 1
ATOM 1362 O O . ALA A 1 178 ? 18.147 5.251 -20.940 1.00 44.59 178 ALA A O 1
ATOM 1363 N N . PHE A 1 179 ? 20.237 4.530 -20.539 1.00 45.50 179 PHE A N 1
ATOM 1364 C CA . PHE A 1 179 ? 20.149 4.369 -19.086 1.00 45.50 179 PHE A CA 1
ATOM 1365 C C . PHE A 1 179 ? 21.189 5.219 -18.347 1.00 45.50 179 PHE A C 1
ATOM 1367 O O . PHE A 1 179 ? 21.277 5.139 -17.123 1.00 45.50 179 PHE A O 1
ATOM 1374 N N . ARG A 1 180 ? 21.933 6.071 -19.072 1.00 47.66 180 ARG A N 1
ATOM 1375 C CA . ARG A 1 180 ? 22.716 7.172 -18.511 1.00 47.66 180 ARG A CA 1
ATOM 1376 C C . ARG A 1 180 ? 21.751 8.152 -17.855 1.00 47.66 180 ARG A C 1
ATOM 1378 O O . ARG A 1 180 ? 21.335 9.150 -18.437 1.00 47.66 180 ARG A O 1
ATOM 1385 N N . VAL A 1 181 ? 21.387 7.844 -16.620 1.00 43.69 181 VAL A N 1
ATOM 1386 C CA . VAL A 1 181 ? 20.859 8.811 -15.670 1.00 43.69 181 VAL A CA 1
ATOM 1387 C C . VAL A 1 181 ? 22.062 9.702 -15.357 1.00 43.69 181 VAL A C 1
ATOM 1389 O O . VAL A 1 181 ? 22.920 9.305 -14.578 1.00 43.69 181 VAL A O 1
ATOM 1392 N N . GLY A 1 182 ? 22.222 10.786 -16.129 1.00 44.75 182 GLY A N 1
ATOM 1393 C CA . GLY A 1 182 ? 23.468 11.563 -16.225 1.00 44.75 182 GLY A CA 1
ATOM 1394 C C . GLY A 1 182 ? 24.062 11.938 -14.871 1.00 44.75 182 GLY A C 1
ATOM 1395 O O . GLY A 1 182 ? 23.277 12.097 -13.951 1.00 44.75 182 GLY A O 1
ATOM 1396 N N . ASP A 1 183 ? 25.402 12.031 -14.806 1.00 42.69 183 ASP A N 1
ATOM 1397 C CA . ASP A 1 183 ? 26.398 12.527 -13.811 1.00 42.69 183 ASP A CA 1
ATOM 1398 C C . ASP A 1 183 ? 26.040 12.804 -12.331 1.00 42.69 183 ASP A C 1
ATOM 1400 O O . ASP A 1 183 ? 26.893 13.184 -11.530 1.00 42.69 183 ASP A O 1
ATOM 1404 N N . TYR A 1 184 ? 24.820 12.560 -11.896 1.00 44.50 184 TYR A N 1
ATOM 1405 C CA . TYR A 1 184 ? 24.313 12.818 -10.573 1.00 44.50 184 TYR A CA 1
ATOM 1406 C C . TYR A 1 184 ? 24.234 11.480 -9.862 1.00 44.50 184 TYR A C 1
ATOM 1408 O O . TYR A 1 184 ? 23.310 10.710 -10.081 1.00 44.50 184 TYR A O 1
ATOM 1416 N N . TYR A 1 185 ? 25.172 11.234 -8.949 1.00 43.91 185 TYR A N 1
ATOM 1417 C CA . TYR A 1 185 ? 25.175 10.127 -7.980 1.00 43.91 185 TYR A CA 1
ATOM 1418 C C . TYR A 1 185 ? 24.017 10.191 -6.949 1.00 43.91 185 TYR A C 1
ATOM 1420 O O . TYR A 1 185 ? 24.009 9.462 -5.958 1.00 43.91 185 TYR A O 1
ATOM 1428 N N . VAL A 1 186 ? 22.988 11.014 -7.194 1.00 45.09 186 VAL A N 1
ATOM 1429 C CA . VAL A 1 186 ? 21.801 11.178 -6.344 1.00 45.09 186 VAL A CA 1
ATOM 1430 C C . VAL A 1 186 ? 20.526 10.423 -6.827 1.00 45.09 186 VAL A C 1
ATOM 1432 O O . VAL A 1 186 ? 19.455 10.730 -6.305 1.00 45.09 186 VAL A O 1
ATOM 1435 N N . PRO A 1 187 ? 20.502 9.391 -7.720 1.00 52.25 187 PRO A N 1
ATOM 1436 C CA . PRO A 1 187 ? 19.239 8.743 -8.086 1.00 52.25 187 PRO A CA 1
ATOM 1437 C C . PRO A 1 187 ? 18.917 7.570 -7.147 1.00 52.25 187 PRO A C 1
ATOM 1439 O O . PRO A 1 187 ? 17.747 7.237 -6.971 1.00 52.25 187 PRO A O 1
ATOM 1442 N N . GLY A 1 188 ? 19.915 6.948 -6.508 1.00 54.91 188 GLY A N 1
ATOM 1443 C CA . GLY A 1 188 ? 19.720 5.743 -5.697 1.00 54.91 188 GLY A CA 1
ATOM 1444 C C . GLY A 1 188 ? 18.809 5.988 -4.498 1.00 54.91 188 GLY A C 1
ATOM 1445 O O . GLY A 1 188 ? 17.870 5.230 -4.274 1.00 54.91 188 GLY A O 1
ATOM 1446 N N . LEU A 1 189 ? 19.023 7.093 -3.776 1.00 55.84 189 LEU A N 1
ATOM 1447 C CA . LEU A 1 189 ? 18.250 7.409 -2.576 1.00 55.84 189 LEU A CA 1
ATOM 1448 C C . LEU A 1 189 ? 16.800 7.798 -2.898 1.00 55.84 189 LEU A C 1
ATOM 1450 O O . LEU A 1 189 ? 15.897 7.402 -2.169 1.00 55.84 189 LEU A O 1
ATOM 1454 N N . GLY A 1 190 ? 16.565 8.526 -3.996 1.00 63.53 190 GLY A N 1
ATOM 1455 C CA . GLY A 1 190 ? 15.219 8.919 -4.429 1.00 63.53 190 GLY A CA 1
ATOM 1456 C C . GLY A 1 190 ? 14.379 7.733 -4.906 1.00 63.53 190 GLY A C 1
ATOM 1457 O O . GLY A 1 190 ? 13.240 7.566 -4.480 1.00 63.53 190 GLY A O 1
ATOM 1458 N N . HIS A 1 191 ? 14.949 6.854 -5.735 1.00 64.50 191 HIS A N 1
ATOM 1459 C CA . HIS A 1 191 ? 14.262 5.629 -6.164 1.00 64.50 191 HIS A CA 1
ATOM 1460 C C . HIS A 1 191 ? 14.069 4.651 -5.000 1.00 64.50 191 HIS A C 1
ATOM 1462 O O . HIS A 1 191 ? 13.043 3.970 -4.913 1.00 64.50 191 HIS A O 1
ATOM 1468 N N . PHE A 1 192 ? 15.025 4.612 -4.071 1.00 67.69 192 PHE A N 1
ATOM 1469 C CA . PHE A 1 192 ? 14.918 3.843 -2.842 1.00 67.69 192 PHE A CA 1
ATOM 1470 C C . PHE A 1 192 ? 13.760 4.328 -1.968 1.00 67.69 192 PHE A C 1
ATOM 1472 O O . PHE A 1 192 ? 12.873 3.535 -1.649 1.00 67.69 192 PHE A O 1
ATOM 1479 N N . THR A 1 193 ? 13.720 5.617 -1.614 1.00 69.44 193 THR A N 1
ATOM 1480 C CA . THR A 1 193 ? 12.653 6.167 -0.764 1.00 69.44 193 THR A CA 1
ATOM 1481 C C . THR A 1 193 ? 11.290 5.984 -1.419 1.00 69.44 193 THR A C 1
ATOM 1483 O O . THR A 1 193 ? 10.362 5.518 -0.761 1.00 69.44 193 THR A O 1
ATOM 1486 N N . ALA A 1 194 ? 11.189 6.213 -2.728 1.00 73.44 194 ALA A N 1
ATOM 1487 C CA . ALA A 1 194 ? 9.974 5.977 -3.494 1.00 73.44 194 ALA A CA 1
ATOM 1488 C C . ALA A 1 194 ? 9.488 4.526 -3.405 1.00 73.44 194 ALA A C 1
ATOM 1490 O O . ALA A 1 194 ? 8.315 4.283 -3.115 1.00 73.44 194 ALA A O 1
ATOM 1491 N N . THR A 1 195 ? 10.386 3.558 -3.608 1.00 73.06 195 THR A N 1
ATOM 1492 C CA . THR A 1 195 ? 10.062 2.123 -3.594 1.00 73.06 195 THR A CA 1
ATOM 1493 C C . THR A 1 195 ? 9.665 1.657 -2.194 1.00 73.06 195 THR A C 1
ATOM 1495 O O . THR A 1 195 ? 8.658 0.966 -2.025 1.00 73.06 195 THR A O 1
ATOM 1498 N N . VAL A 1 196 ? 10.409 2.084 -1.172 1.00 80.06 196 VAL A N 1
ATOM 1499 C CA . VAL A 1 196 ? 10.131 1.769 0.235 1.00 80.06 196 VAL A CA 1
ATOM 1500 C C . VAL A 1 196 ? 8.777 2.336 0.651 1.00 80.06 196 VAL A C 1
ATOM 1502 O O . VAL A 1 196 ? 7.946 1.599 1.178 1.00 80.06 196 VAL A O 1
ATOM 1505 N N . THR A 1 197 ? 8.512 3.616 0.378 1.00 80.75 197 THR A N 1
ATOM 1506 C CA . THR A 1 197 ? 7.234 4.261 0.714 1.00 80.75 197 THR A CA 1
ATOM 1507 C C . THR A 1 197 ? 6.069 3.600 -0.019 1.00 80.75 197 THR A C 1
ATOM 1509 O O . THR A 1 197 ? 5.052 3.283 0.595 1.00 80.75 197 THR A O 1
ATOM 1512 N N . THR A 1 198 ? 6.237 3.319 -1.310 1.00 78.94 198 THR A N 1
ATOM 1513 C CA . THR A 1 198 ? 5.272 2.607 -2.161 1.00 78.94 198 THR A CA 1
ATOM 1514 C C . THR A 1 198 ? 4.872 1.264 -1.555 1.00 78.94 198 THR A C 1
ATOM 1516 O O . THR A 1 198 ? 3.689 1.008 -1.318 1.00 78.94 198 THR A O 1
ATOM 1519 N N . LEU A 1 199 ? 5.849 0.410 -1.248 1.00 80.56 199 LEU A N 1
ATOM 1520 C CA . LEU A 1 199 ? 5.591 -0.927 -0.716 1.00 80.56 199 LEU A CA 1
ATOM 1521 C C . LEU A 1 199 ? 5.069 -0.883 0.721 1.00 80.56 199 LEU A C 1
ATOM 1523 O O . LEU A 1 199 ? 4.165 -1.645 1.067 1.00 80.56 199 LEU A O 1
ATOM 1527 N N . PHE A 1 200 ? 5.566 0.048 1.537 1.00 86.12 200 PHE A N 1
ATOM 1528 C CA . PHE A 1 200 ? 5.058 0.274 2.886 1.00 86.12 200 PHE A CA 1
ATOM 1529 C C . PHE A 1 200 ? 3.560 0.595 2.862 1.00 86.12 200 PHE A C 1
ATOM 1531 O O . PHE A 1 200 ? 2.771 -0.043 3.562 1.00 86.12 200 PHE A O 1
ATOM 1538 N N . LEU A 1 201 ? 3.142 1.540 2.015 1.00 84.25 201 LEU A N 1
ATOM 1539 C CA . LEU A 1 201 ? 1.734 1.900 1.868 1.00 84.25 201 LEU A CA 1
ATOM 1540 C C . LEU A 1 201 ? 0.909 0.736 1.297 1.00 84.25 201 LEU A C 1
ATOM 1542 O O . LEU A 1 201 ? -0.213 0.508 1.756 1.00 84.25 201 LEU A O 1
ATOM 1546 N N . TRP A 1 202 ? 1.466 -0.034 0.355 1.00 80.31 202 TRP A N 1
ATOM 1547 C CA . TRP A 1 202 ? 0.805 -1.189 -0.265 1.00 80.31 202 TRP A CA 1
ATOM 1548 C C . TRP A 1 202 ? 0.502 -2.326 0.716 1.00 80.31 202 TRP A C 1
ATOM 1550 O O . TRP A 1 202 ? -0.595 -2.893 0.694 1.00 80.31 202 TRP A O 1
ATOM 1560 N N . PHE A 1 203 ? 1.434 -2.639 1.614 1.00 82.81 203 PHE A N 1
ATOM 1561 C CA . PHE A 1 203 ? 1.347 -3.796 2.509 1.00 82.81 203 PHE A CA 1
ATOM 1562 C C . PHE A 1 203 ? 0.874 -3.455 3.930 1.00 82.81 203 PHE A C 1
ATOM 1564 O O . PHE A 1 203 ? 1.218 -4.144 4.886 1.00 82.81 203 PHE A O 1
ATOM 1571 N N . GLY A 1 204 ? 0.022 -2.432 4.062 1.00 85.81 204 GLY A N 1
ATOM 1572 C CA . GLY A 1 204 ? -0.720 -2.138 5.295 1.00 85.81 204 GLY A CA 1
ATOM 1573 C C . GLY A 1 204 ? -0.273 -0.884 6.043 1.00 85.81 204 GLY A C 1
ATOM 1574 O O . GLY A 1 204 ? -0.878 -0.544 7.059 1.00 85.81 204 GLY A O 1
ATOM 1575 N N . GLY A 1 205 ? 0.736 -0.162 5.549 1.00 87.25 205 GLY A N 1
ATOM 1576 C CA . GLY A 1 205 ? 1.158 1.120 6.114 1.00 87.25 205 GLY A CA 1
ATOM 1577 C C . GLY A 1 205 ? 0.071 2.191 6.022 1.00 87.25 205 GLY A C 1
ATOM 1578 O O . GLY A 1 205 ? -0.117 2.963 6.960 1.00 87.25 205 GLY A O 1
ATOM 1579 N N . LEU A 1 206 ? -0.717 2.190 4.941 1.00 85.44 206 LEU A N 1
ATOM 1580 C CA . LEU A 1 206 ? -1.840 3.116 4.791 1.00 85.44 206 LEU A CA 1
ATOM 1581 C C . LEU A 1 206 ? -2.911 2.900 5.875 1.00 85.44 206 LEU A C 1
ATOM 1583 O O . LEU A 1 206 ? -3.396 3.866 6.458 1.00 85.44 206 LEU A O 1
ATOM 1587 N N . ASP A 1 207 ? -3.259 1.649 6.183 1.00 86.88 207 ASP A N 1
ATOM 1588 C CA . ASP A 1 207 ? -4.236 1.310 7.226 1.00 86.88 207 ASP A CA 1
ATOM 1589 C C . ASP A 1 207 ? -3.744 1.703 8.628 1.00 86.88 207 ASP A C 1
ATOM 1591 O O . ASP A 1 207 ? -4.529 2.166 9.460 1.00 86.88 207 ASP A O 1
ATOM 1595 N N . VAL A 1 208 ? -2.433 1.599 8.871 1.00 90.06 208 VAL A N 1
ATOM 1596 C CA . VAL A 1 208 ? -1.796 2.095 10.099 1.00 90.06 208 VAL A CA 1
ATOM 1597 C C . VAL A 1 208 ? -1.933 3.617 10.198 1.00 90.06 208 VAL A C 1
ATOM 1599 O O . VAL A 1 208 ? -2.371 4.121 11.233 1.00 90.06 208 VAL A O 1
ATOM 1602 N N . ILE A 1 209 ? -1.625 4.350 9.122 1.00 89.12 209 ILE A N 1
ATOM 1603 C CA . ILE A 1 209 ? -1.762 5.814 9.080 1.00 89.12 209 ILE A CA 1
ATOM 1604 C C . ILE A 1 209 ? -3.219 6.219 9.324 1.00 89.12 209 ILE A C 1
ATOM 1606 O O . ILE A 1 209 ? -3.476 7.032 10.210 1.00 89.12 209 ILE A O 1
ATOM 1610 N N . LYS A 1 210 ? -4.183 5.608 8.620 1.00 87.19 210 LYS A N 1
ATOM 1611 C CA . LYS A 1 210 ? -5.620 5.867 8.819 1.00 87.19 210 LYS A CA 1
ATOM 1612 C C . LYS A 1 210 ? -6.036 5.676 10.274 1.00 87.19 210 LYS A C 1
ATOM 1614 O O . LYS A 1 210 ? -6.745 6.516 10.819 1.00 87.19 210 LYS A O 1
ATOM 1619 N N . HIS A 1 211 ? -5.580 4.598 10.910 1.00 89.81 211 HIS A N 1
ATOM 1620 C CA . HIS A 1 211 ? -5.905 4.312 12.303 1.00 89.81 211 HIS A CA 1
ATOM 1621 C C . HIS A 1 211 ? -5.411 5.407 13.257 1.00 89.81 211 HIS A C 1
ATOM 1623 O O . HIS A 1 211 ? -6.171 5.870 14.109 1.00 89.81 211 HIS A O 1
ATOM 1629 N N . TYR A 1 212 ? -4.158 5.847 13.113 1.00 90.00 212 TYR A N 1
ATOM 1630 C CA . TYR A 1 212 ? -3.597 6.883 13.982 1.00 90.00 212 TYR A CA 1
ATOM 1631 C C . TYR A 1 212 ? -4.163 8.273 13.694 1.00 90.00 212 TYR A C 1
ATOM 1633 O O . TYR A 1 212 ? -4.429 9.011 14.640 1.00 90.00 212 TYR A O 1
ATOM 1641 N N . VAL A 1 213 ? -4.415 8.609 12.425 1.00 90.81 213 VAL A N 1
ATOM 1642 C CA . VAL A 1 213 ? -5.076 9.866 12.043 1.00 90.81 213 VAL A CA 1
ATOM 1643 C C . VAL A 1 213 ? -6.488 9.921 12.620 1.00 90.81 213 VAL A C 1
ATOM 1645 O O . VAL A 1 213 ? -6.831 10.897 13.281 1.00 90.81 213 VAL A O 1
ATOM 1648 N N . LEU A 1 214 ? -7.282 8.855 12.467 1.00 89.38 214 LEU A N 1
ATOM 1649 C CA . LEU A 1 214 ? -8.622 8.780 13.053 1.00 89.38 214 LEU A CA 1
ATOM 1650 C C . LEU A 1 214 ? -8.574 8.957 14.576 1.00 89.38 214 LEU A C 1
ATOM 1652 O O . LEU A 1 214 ? -9.351 9.724 15.136 1.00 89.38 214 LEU A O 1
ATOM 1656 N N . ARG A 1 215 ? -7.626 8.300 15.251 1.00 89.44 215 ARG A N 1
ATOM 1657 C CA . ARG A 1 215 ? -7.457 8.420 16.705 1.00 89.44 215 ARG A CA 1
ATOM 1658 C C . ARG A 1 215 ? -7.035 9.825 17.138 1.00 89.44 215 ARG A C 1
ATOM 1660 O O . ARG A 1 215 ? -7.494 10.295 18.174 1.00 89.44 215 ARG A O 1
ATOM 1667 N N . ALA A 1 216 ? -6.194 10.497 16.355 1.00 90.50 216 ALA A N 1
ATOM 1668 C CA . ALA A 1 216 ? -5.797 11.875 16.612 1.00 90.50 216 ALA A CA 1
ATOM 1669 C C . ALA A 1 216 ? -6.974 12.846 16.449 1.00 90.50 216 ALA A C 1
ATOM 1671 O O . ALA A 1 216 ? -7.183 13.681 17.323 1.00 90.50 216 ALA A O 1
ATOM 1672 N N . VAL A 1 217 ? -7.784 12.689 15.397 1.00 92.06 217 VAL A N 1
ATOM 1673 C CA . VAL A 1 217 ? -8.988 13.505 15.164 1.00 92.06 217 VAL A CA 1
ATOM 1674 C C . VAL A 1 217 ? -10.030 13.288 16.265 1.00 92.06 217 VAL A C 1
ATOM 1676 O O . VAL A 1 217 ? -10.543 14.252 16.832 1.00 92.06 217 VAL A O 1
ATOM 1679 N N . LEU A 1 218 ? -10.309 12.034 16.637 1.00 91.38 218 LEU A N 1
ATOM 1680 C CA . LEU A 1 218 ? -11.252 11.726 17.717 1.00 91.38 218 LEU A CA 1
ATOM 1681 C C . LEU A 1 218 ? -10.774 12.261 19.074 1.00 91.38 218 LEU A C 1
ATOM 1683 O O . LEU A 1 218 ? -11.583 12.755 19.856 1.00 91.38 218 LEU A O 1
ATOM 1687 N N . ASN A 1 219 ? -9.466 12.232 19.337 1.00 93.06 219 ASN A N 1
ATOM 1688 C CA . ASN A 1 219 ? -8.900 12.842 20.538 1.00 93.06 219 ASN A CA 1
ATOM 1689 C C . ASN A 1 219 ? -8.960 14.375 20.500 1.00 93.06 219 ASN A C 1
ATOM 1691 O O . ASN A 1 219 ? -9.366 14.988 21.480 1.00 93.06 219 ASN A O 1
ATOM 1695 N N . GLY A 1 220 ? -8.615 14.998 19.369 1.00 91.31 220 GLY A N 1
ATOM 1696 C CA . GLY A 1 220 ? -8.678 16.454 19.204 1.00 91.31 220 GLY A CA 1
ATOM 1697 C C . GLY A 1 220 ? -10.102 17.011 19.294 1.00 91.31 220 GLY A C 1
ATOM 1698 O O . GLY A 1 220 ? -10.294 18.126 19.758 1.00 91.31 220 GLY A O 1
ATOM 1699 N N . SER A 1 221 ? -11.102 16.212 18.915 1.00 93.38 221 SER A N 1
ATOM 1700 C CA . SER A 1 221 ? -12.526 16.547 19.066 1.00 93.38 221 SER A CA 1
ATOM 1701 C C . SER A 1 221 ? -13.109 16.242 20.456 1.00 93.38 221 SER A C 1
ATOM 1703 O O . SER A 1 221 ? -14.300 16.450 20.669 1.00 93.38 221 SER A O 1
ATOM 1705 N N . GLY A 1 222 ? -12.308 15.721 21.394 1.00 88.94 222 GLY A N 1
ATOM 1706 C CA . GLY A 1 222 ? -12.757 15.375 22.748 1.00 88.94 222 GLY A CA 1
ATOM 1707 C C . GLY A 1 222 ? -13.647 14.128 22.842 1.00 88.94 222 GLY A C 1
ATOM 1708 O O . GLY A 1 222 ? -14.146 13.822 23.920 1.00 88.94 222 GLY A O 1
ATOM 1709 N N . GLN A 1 223 ? -13.838 13.385 21.747 1.00 88.00 223 GLN A N 1
ATOM 1710 C CA . GLN A 1 223 ? -14.722 12.213 21.707 1.00 88.00 223 GLN A CA 1
ATOM 1711 C C . GLN A 1 223 ? -14.086 10.958 22.312 1.00 88.00 223 GLN A C 1
ATOM 1713 O O . GLN A 1 223 ? -14.788 10.089 22.829 1.00 88.00 223 GLN A O 1
ATOM 1718 N N . THR A 1 224 ? -12.758 10.829 22.243 1.00 88.69 224 THR A N 1
ATOM 1719 C CA . THR A 1 224 ? -12.045 9.671 22.801 1.00 88.69 224 THR A CA 1
ATOM 1720 C C . THR A 1 224 ? -10.750 10.085 23.485 1.00 88.69 224 THR A C 1
ATOM 1722 O O . THR A 1 224 ? -10.005 10.874 22.909 1.00 88.69 224 THR A O 1
ATOM 1725 N N . PRO A 1 225 ? -10.393 9.499 24.638 1.00 89.19 225 PRO A N 1
ATOM 1726 C CA . PRO A 1 225 ? -9.111 9.773 25.270 1.00 89.19 225 PRO A CA 1
ATOM 1727 C C . PRO A 1 225 ? -7.946 9.207 24.448 1.00 89.19 225 PRO A C 1
ATOM 1729 O O . PRO A 1 225 ? -8.027 8.107 23.891 1.00 89.19 225 PRO A O 1
ATOM 1732 N N . TRP A 1 226 ? -6.808 9.908 24.455 1.00 85.19 226 TRP A N 1
ATOM 1733 C CA . TRP A 1 226 ? -5.585 9.478 23.766 1.00 85.19 226 TRP A CA 1
ATOM 1734 C C . TRP A 1 226 ? -5.189 8.032 24.104 1.00 85.19 226 TRP A C 1
ATOM 1736 O O . TRP A 1 226 ? -4.984 7.200 23.212 1.00 85.19 226 TRP A O 1
ATOM 1746 N N . ASN A 1 227 ? -5.157 7.685 25.397 1.00 88.25 227 ASN A N 1
ATOM 1747 C CA . ASN A 1 227 ? -4.906 6.321 25.858 1.00 88.25 227 ASN A CA 1
ATOM 1748 C C . ASN A 1 227 ? -6.211 5.557 26.120 1.00 88.25 227 ASN A C 1
ATOM 1750 O O . ASN A 1 227 ? -6.539 5.214 27.257 1.00 88.25 227 ASN A O 1
ATOM 1754 N N . LEU A 1 228 ? -6.925 5.256 25.034 1.00 88.25 228 LEU A N 1
ATOM 1755 C CA . LEU A 1 228 ? -8.156 4.472 25.071 1.00 88.25 228 LEU A CA 1
ATOM 1756 C C . LEU A 1 228 ? -7.993 3.132 25.808 1.00 88.25 228 LEU A C 1
ATOM 1758 O O . LEU A 1 228 ? -8.874 2.752 26.561 1.00 88.25 228 LEU A O 1
ATOM 1762 N N . VAL A 1 229 ? -6.855 2.443 25.670 1.00 89.56 229 VAL A N 1
ATOM 1763 C CA . VAL A 1 229 ? -6.627 1.163 26.368 1.00 89.56 229 VAL A CA 1
ATOM 1764 C C . VAL A 1 229 ? -6.637 1.353 27.883 1.00 89.56 229 VAL A C 1
ATOM 1766 O O . VAL A 1 229 ? -7.309 0.605 28.582 1.00 89.56 229 VAL A O 1
ATOM 1769 N N . ARG A 1 230 ? -5.946 2.376 28.400 1.00 90.56 230 ARG A N 1
ATOM 1770 C CA . ARG A 1 230 ? -5.940 2.674 29.839 1.00 90.56 230 ARG A CA 1
ATOM 1771 C C . ARG A 1 230 ? -7.323 3.091 30.339 1.00 90.56 230 ARG A C 1
ATOM 1773 O O . ARG A 1 230 ? -7.715 2.657 31.414 1.00 90.56 230 ARG A O 1
ATOM 1780 N N . PHE A 1 231 ? -8.054 3.890 29.565 1.00 91.12 231 PHE A N 1
ATOM 1781 C CA . PHE A 1 231 ? -9.430 4.269 29.897 1.00 91.12 231 PHE A CA 1
ATOM 1782 C C . PHE A 1 231 ? -10.351 3.042 29.997 1.00 91.12 231 PHE A C 1
ATOM 1784 O O . PHE A 1 231 ? -11.059 2.877 30.987 1.00 91.12 231 PHE A O 1
ATOM 1791 N N . LEU A 1 232 ? -10.294 2.139 29.013 1.00 91.19 232 LEU A N 1
ATOM 1792 C CA . LEU A 1 232 ? -11.097 0.914 29.009 1.00 91.19 232 LEU A CA 1
ATOM 1793 C C . LEU A 1 232 ? -10.681 -0.051 30.129 1.00 91.19 232 LEU A C 1
ATOM 1795 O O . LEU A 1 232 ? -11.531 -0.713 30.719 1.00 91.19 232 LEU A O 1
ATOM 1799 N N . GLU A 1 233 ? -9.395 -0.103 30.479 1.00 92.06 233 GLU A N 1
ATOM 1800 C CA . GLU A 1 233 ? -8.921 -0.912 31.606 1.00 92.06 233 GLU A CA 1
ATOM 1801 C C . GLU A 1 233 ? -9.392 -0.350 32.958 1.00 92.06 233 GLU A C 1
ATOM 1803 O O . GLU A 1 233 ? -9.770 -1.110 33.847 1.00 92.06 233 GLU A O 1
ATOM 1808 N N . GLN A 1 234 ? -9.454 0.975 33.106 1.00 92.56 234 GLN A N 1
ATOM 1809 C CA . GLN A 1 234 ? -10.063 1.611 34.277 1.00 92.56 234 GLN A CA 1
ATOM 1810 C C . GLN A 1 234 ? -11.567 1.314 34.348 1.00 92.56 234 GLN A C 1
ATOM 1812 O O . GLN A 1 234 ? -12.059 0.892 35.394 1.00 92.56 234 GLN A O 1
ATOM 1817 N N . ALA A 1 235 ? -12.293 1.424 33.233 1.00 91.44 235 ALA A N 1
ATOM 1818 C CA . ALA A 1 235 ? -13.708 1.048 33.167 1.00 91.44 235 ALA A CA 1
ATOM 1819 C C . ALA A 1 235 ? -13.931 -0.435 33.519 1.00 91.44 235 ALA A C 1
ATOM 1821 O O . ALA A 1 235 ? -14.906 -0.783 34.186 1.00 91.44 235 ALA A O 1
ATOM 1822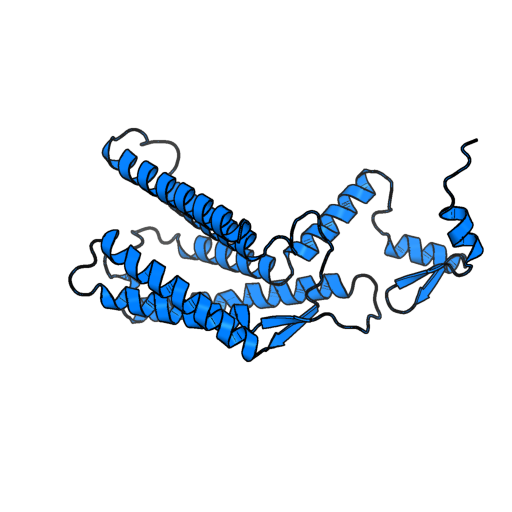 N N . ARG A 1 236 ? -12.996 -1.310 33.131 1.00 92.19 236 ARG A N 1
ATOM 1823 C CA . ARG A 1 236 ? -12.977 -2.713 33.550 1.00 92.19 236 ARG A CA 1
ATOM 1824 C C . ARG A 1 236 ? -12.767 -2.860 35.061 1.00 92.19 236 ARG A C 1
ATOM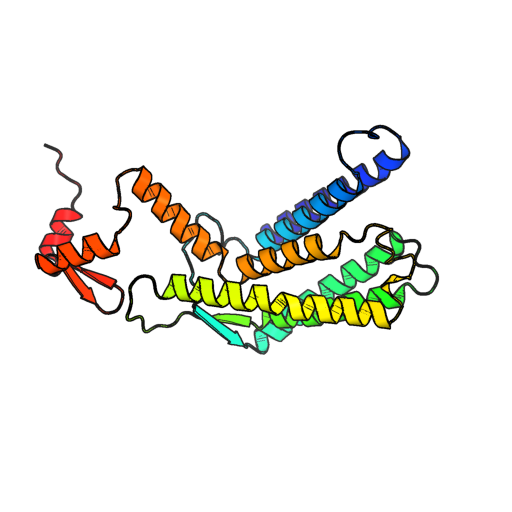 1826 O O . ARG A 1 236 ? -13.498 -3.627 35.674 1.00 92.19 236 ARG A O 1
ATOM 1833 N N . SER A 1 237 ? -11.828 -2.129 35.674 1.00 92.88 237 SER A N 1
ATOM 1834 C CA . SER A 1 237 ? -11.631 -2.168 37.140 1.00 92.88 237 SER A CA 1
ATOM 1835 C C . SER A 1 237 ? -12.856 -1.703 37.934 1.00 92.88 237 SER A C 1
ATOM 1837 O O . SER A 1 237 ? -13.046 -2.123 39.069 1.00 92.88 237 SER A O 1
ATOM 1839 N N . LEU A 1 238 ? -13.719 -0.897 37.310 1.00 91.56 238 LEU A N 1
ATOM 1840 C CA . LEU A 1 238 ? -14.998 -0.448 37.859 1.00 91.56 238 LEU A CA 1
ATOM 1841 C C . LEU A 1 238 ? -16.175 -1.382 37.504 1.00 91.56 238 LEU A C 1
ATOM 1843 O O . LEU A 1 238 ? -17.327 -1.009 37.705 1.00 91.56 238 LEU A O 1
ATOM 1847 N N . ASN A 1 239 ? -15.920 -2.577 36.955 1.00 90.12 239 ASN A N 1
ATOM 1848 C CA . ASN A 1 239 ? -16.930 -3.547 36.502 1.00 90.12 239 ASN A CA 1
ATOM 1849 C C . ASN A 1 239 ? -17.910 -3.037 35.420 1.00 90.12 239 ASN A C 1
ATOM 1851 O O . ASN A 1 239 ? -18.948 -3.655 35.177 1.00 90.12 239 ASN A O 1
ATOM 1855 N N . LEU A 1 240 ? -17.582 -1.949 34.713 1.00 90.56 240 LEU A N 1
ATOM 1856 C CA . LEU A 1 240 ? -18.396 -1.441 33.598 1.00 90.56 240 LEU A CA 1
ATOM 1857 C C . LEU A 1 240 ? -18.166 -2.252 32.314 1.00 90.56 240 LEU A C 1
ATOM 1859 O O . LEU A 1 240 ? -19.076 -2.431 31.499 1.00 90.56 240 LEU A O 1
ATOM 1863 N N . MET A 1 241 ? -16.946 -2.765 32.140 1.00 92.94 241 MET A N 1
ATOM 1864 C CA . MET A 1 241 ? -16.517 -3.508 30.956 1.00 92.94 241 MET A CA 1
ATOM 1865 C C . MET A 1 241 ? -15.852 -4.835 31.314 1.00 92.94 241 MET A C 1
ATOM 1867 O O . MET A 1 241 ? -15.254 -4.991 32.374 1.00 92.94 241 MET A O 1
ATOM 1871 N N . GLN A 1 242 ? -15.911 -5.782 30.385 1.00 89.81 242 GLN A N 1
ATOM 1872 C CA . GLN A 1 242 ? -15.214 -7.061 30.422 1.00 89.81 242 GLN A CA 1
ATOM 1873 C C . GLN A 1 242 ? -14.343 -7.201 29.173 1.00 89.81 242 GLN A C 1
ATOM 1875 O O . GLN A 1 242 ? -14.671 -6.694 28.100 1.00 89.81 242 GLN A O 1
ATOM 1880 N N . ARG A 1 243 ? -13.209 -7.888 29.305 1.00 87.75 243 ARG A N 1
ATOM 1881 C CA . ARG A 1 243 ? -12.295 -8.131 28.187 1.00 87.75 243 ARG A CA 1
ATOM 1882 C C . ARG A 1 243 ? -12.657 -9.448 27.502 1.00 87.75 243 ARG A C 1
ATOM 1884 O O . ARG A 1 243 ? -12.580 -10.500 28.127 1.00 87.75 243 ARG A O 1
ATOM 1891 N N . ALA A 1 244 ? -12.988 -9.381 26.216 1.00 85.56 244 ALA A N 1
ATOM 1892 C CA . ALA A 1 244 ? -13.228 -10.527 25.344 1.00 85.56 244 ALA A CA 1
ATOM 1893 C C . ALA A 1 244 ? -12.108 -10.594 24.290 1.00 85.56 244 ALA A C 1
ATOM 1895 O O . ALA A 1 244 ? -12.147 -9.919 23.258 1.00 85.56 244 ALA A O 1
ATOM 1896 N N . GLY A 1 245 ? -11.048 -11.354 24.586 1.00 85.25 245 GLY A N 1
ATOM 1897 C CA . GLY A 1 245 ? -9.840 -11.409 23.755 1.00 85.25 245 GLY A CA 1
ATOM 1898 C C . GLY A 1 245 ? -9.127 -10.051 23.669 1.00 85.25 245 GLY A C 1
ATOM 1899 O O . GLY A 1 245 ? -8.650 -9.518 24.677 1.00 85.25 245 GLY A O 1
ATOM 1900 N N . SER A 1 246 ? -9.047 -9.485 22.460 1.00 84.44 246 SER A N 1
ATOM 1901 C CA . SER A 1 246 ? -8.494 -8.145 22.204 1.00 84.44 246 SER A CA 1
ATOM 1902 C C . SER A 1 246 ? -9.507 -7.003 22.319 1.00 84.44 246 SER A C 1
ATOM 1904 O O . SER A 1 246 ? -9.112 -5.845 22.185 1.00 84.44 246 SER A O 1
ATOM 1906 N N . ALA A 1 247 ? -10.793 -7.313 22.495 1.00 85.69 247 ALA A N 1
ATOM 1907 C CA . ALA A 1 247 ? -11.872 -6.337 22.559 1.00 85.69 247 ALA A CA 1
ATOM 1908 C C . ALA A 1 247 ? -12.364 -6.127 23.996 1.00 85.69 247 ALA A C 1
ATOM 1910 O O . ALA A 1 247 ? -12.183 -6.976 24.873 1.00 85.69 247 ALA A O 1
ATOM 1911 N N . TYR A 1 248 ? -13.016 -4.989 24.211 1.00 89.25 248 TYR A N 1
ATOM 1912 C CA . TYR A 1 248 ? -13.744 -4.685 25.435 1.00 89.25 248 TYR A CA 1
ATOM 1913 C C . TYR A 1 248 ? -15.235 -4.710 25.113 1.00 89.25 248 TYR A C 1
ATOM 1915 O O . TYR A 1 248 ? -15.669 -4.111 24.131 1.00 89.25 248 TYR A O 1
ATOM 1923 N N . ILE A 1 249 ? -16.002 -5.425 25.925 1.00 91.06 249 ILE A N 1
ATOM 1924 C CA . ILE A 1 249 ? -17.459 -5.495 25.850 1.00 91.06 249 ILE A CA 1
ATOM 1925 C C . ILE A 1 249 ? -18.043 -4.917 27.134 1.00 91.06 249 ILE A C 1
ATOM 1927 O O . ILE A 1 249 ? -17.409 -4.966 28.188 1.00 91.06 249 ILE A O 1
ATOM 1931 N N . PHE A 1 250 ? -19.249 -4.363 27.070 1.00 92.56 250 PHE A N 1
ATOM 1932 C CA . PHE A 1 250 ? -19.944 -3.954 28.286 1.00 92.56 250 PHE A CA 1
ATOM 1933 C C . PHE A 1 250 ? -20.306 -5.185 29.112 1.00 92.56 250 PHE A C 1
ATOM 1935 O O . PHE A 1 250 ? -20.813 -6.166 28.572 1.00 92.56 250 PHE A O 1
ATOM 1942 N N . ALA A 1 251 ? -20.071 -5.115 30.423 1.00 90.88 251 ALA A N 1
ATOM 1943 C CA . ALA A 1 251 ? -20.429 -6.199 31.337 1.00 90.88 251 ALA A CA 1
ATOM 1944 C C . ALA A 1 251 ? -21.953 -6.423 31.377 1.00 90.88 251 ALA A C 1
ATOM 1946 O O . ALA A 1 251 ? -22.422 -7.547 31.521 1.00 90.88 251 ALA A O 1
ATOM 1947 N N . HIS A 1 252 ? -22.724 -5.341 31.218 1.00 90.94 252 HIS A N 1
ATOM 1948 C CA . HIS A 1 252 ? -24.180 -5.349 31.281 1.00 90.94 252 HIS A CA 1
ATOM 1949 C C . HIS A 1 252 ? -24.768 -4.742 30.009 1.00 90.94 252 HIS A C 1
ATOM 1951 O O . HIS A 1 252 ? -24.502 -3.586 29.679 1.00 90.94 252 HIS A O 1
ATOM 1957 N N . ARG A 1 253 ? -25.640 -5.491 29.329 1.00 88.81 253 ARG A N 1
ATOM 1958 C CA . ARG A 1 253 ? -26.323 -5.019 28.115 1.00 88.81 253 ARG A CA 1
ATOM 1959 C C . ARG A 1 253 ? -27.172 -3.762 28.356 1.00 88.81 253 ARG A C 1
ATOM 1961 O O . ARG A 1 253 ? -27.164 -2.866 27.524 1.00 88.81 253 ARG A O 1
ATOM 1968 N N . ARG A 1 254 ? -27.821 -3.650 29.522 1.00 89.12 254 ARG A N 1
ATOM 1969 C CA . ARG A 1 254 ? -28.616 -2.462 29.895 1.00 89.12 254 ARG A CA 1
ATOM 1970 C C . ARG A 1 254 ? -27.775 -1.186 29.995 1.00 89.12 254 ARG A C 1
ATOM 1972 O O . ARG A 1 254 ? -28.257 -0.120 29.638 1.00 89.12 254 ARG A O 1
ATOM 1979 N N . LEU A 1 255 ? -26.525 -1.291 30.457 1.00 87.44 255 LEU A N 1
ATOM 1980 C CA . LEU A 1 255 ? -25.606 -0.150 30.531 1.00 87.44 255 LEU A CA 1
ATOM 1981 C C . LEU A 1 255 ? -25.236 0.341 29.127 1.00 87.44 255 LEU A C 1
ATOM 1983 O O . LEU A 1 255 ? -25.266 1.541 28.875 1.00 87.44 255 LEU A O 1
ATOM 1987 N N . LEU A 1 256 ? -24.936 -0.587 28.212 1.00 89.56 256 LEU A N 1
ATOM 1988 C CA . LEU A 1 256 ? -24.705 -0.266 26.803 1.00 89.56 256 LEU A CA 1
ATOM 1989 C C . LEU A 1 256 ? -25.926 0.436 26.196 1.00 89.56 256 LEU A C 1
ATOM 1991 O O . LEU A 1 256 ? -25.773 1.481 25.577 1.00 89.56 256 LEU A O 1
ATOM 1995 N N . GLU A 1 257 ? -27.123 -0.124 26.384 1.00 90.19 257 GLU A N 1
ATOM 1996 C CA . GLU A 1 257 ? -28.367 0.438 25.843 1.00 90.19 257 GLU A CA 1
ATOM 1997 C C . GLU A 1 257 ? -28.663 1.830 26.416 1.00 90.19 257 GLU A C 1
ATOM 1999 O O . GLU A 1 257 ? -29.052 2.720 25.668 1.00 90.19 257 GLU A O 1
ATOM 2004 N N . HIS A 1 258 ? -28.408 2.057 27.709 1.00 88.69 258 HIS A N 1
ATOM 2005 C CA . HIS A 1 258 ? -28.585 3.367 28.336 1.00 88.69 258 HIS A CA 1
ATOM 2006 C C . HIS A 1 258 ? -27.612 4.426 27.794 1.00 88.69 258 HIS A C 1
ATOM 2008 O O . HIS A 1 258 ? -28.021 5.554 27.549 1.00 88.69 258 HIS A O 1
ATOM 2014 N N . LEU A 1 259 ? -26.342 4.064 27.572 1.00 86.56 259 LEU A N 1
ATOM 2015 C CA . LEU A 1 259 ? -25.329 4.972 27.017 1.00 86.56 259 LEU A CA 1
ATOM 2016 C C . LEU A 1 259 ? -25.486 5.202 25.505 1.00 86.56 259 LEU A C 1
ATOM 2018 O O . LEU A 1 259 ? -25.065 6.238 24.999 1.00 86.56 259 LEU A O 1
ATOM 2022 N N . ALA A 1 260 ? -26.044 4.229 24.781 1.00 87.19 260 ALA A N 1
ATOM 2023 C CA . ALA A 1 260 ? -26.295 4.318 23.343 1.00 87.19 260 ALA A CA 1
ATOM 2024 C C . ALA A 1 260 ? -27.628 5.000 23.010 1.00 87.19 260 ALA A C 1
ATOM 2026 O O . ALA A 1 260 ? -27.823 5.430 21.871 1.00 87.19 260 ALA A O 1
ATOM 2027 N N . ALA A 1 261 ? -28.550 5.082 23.972 1.00 88.62 261 ALA A N 1
ATOM 2028 C CA . ALA A 1 261 ? -29.795 5.805 23.793 1.00 88.62 261 ALA A CA 1
ATOM 2029 C C . ALA A 1 261 ? -29.480 7.284 23.499 1.00 88.62 261 ALA A C 1
ATOM 2031 O O . ALA A 1 261 ? -28.716 7.900 24.246 1.00 88.62 261 ALA A O 1
ATOM 2032 N N . PRO A 1 262 ? -30.044 7.875 22.428 1.00 74.06 262 PRO A N 1
ATOM 2033 C CA . PRO A 1 262 ? -29.904 9.301 22.185 1.00 74.06 262 PRO A CA 1
ATOM 2034 C C . PRO A 1 262 ? -30.439 10.031 23.412 1.00 74.06 262 PRO A C 1
ATOM 2036 O O . PRO A 1 262 ? -31.581 9.807 23.821 1.00 74.06 262 PRO A O 1
ATOM 2039 N N . GLY A 1 263 ? -29.586 10.843 24.037 1.00 66.25 263 GLY A N 1
ATOM 2040 C CA . GLY A 1 263 ? -29.949 11.551 25.252 1.00 66.25 263 GLY A CA 1
ATOM 2041 C C . GLY A 1 263 ? -31.244 12.322 25.023 1.00 66.25 263 GLY A C 1
ATOM 2042 O O . GLY A 1 263 ? -31.316 13.168 24.132 1.00 66.25 263 GLY A O 1
ATOM 2043 N N . GLN A 1 264 ? -32.264 12.046 25.838 1.00 53.25 264 GLN A N 1
ATOM 2044 C CA . GLN A 1 264 ? -33.268 13.057 26.138 1.00 53.25 264 GLN A CA 1
ATOM 2045 C C . GLN A 1 264 ? -32.499 14.184 26.825 1.00 53.25 264 GLN A C 1
ATOM 2047 O O . GLN A 1 264 ? -32.236 14.116 28.024 1.00 53.25 264 GLN A O 1
ATOM 2052 N N . ALA A 1 265 ? -32.024 15.141 26.028 1.00 43.75 265 ALA A N 1
ATOM 2053 C CA . ALA A 1 265 ? -31.339 16.320 26.519 1.00 43.75 265 ALA A CA 1
ATOM 2054 C C . ALA A 1 265 ? -32.250 16.997 27.554 1.00 43.75 265 ALA A C 1
ATOM 2056 O O . ALA A 1 265 ? -33.358 17.423 27.227 1.00 43.75 265 ALA A O 1
ATOM 2057 N N . ARG A 1 266 ? -31.797 17.010 28.807 1.00 38.31 266 ARG A N 1
ATOM 2058 C CA . ARG A 1 266 ? -32.209 17.983 29.814 1.00 38.31 266 ARG A CA 1
ATOM 2059 C C . ARG A 1 266 ? -31.146 19.062 29.870 1.00 38.31 266 ARG A C 1
ATOM 2061 O O . ARG A 1 266 ? -29.956 18.685 29.768 1.00 38.31 266 ARG A O 1
#

Foldseek 3Di:
DVLVVVLVVVLVVLVVVVVVLVVVVVVPDDPDDDDVLVVVLVSVLVSVVSVLVSVVPPCLPLPHDQDFQQDWAFDQVQLQVQLVVLLVVLQVVLVVLVVVFVDPPPSVVSNVVSNVVRNVVRSVLRGTDGDDDPAAQAACSRLVSLQVQLQVQLVVVVVVLVVVVVCCVVVCVCVPRSNCPDDDPPPSVSVSVSSSVSSSCSSRVVSSVSVVVVLVVCCVVVNAPNPNVVVLVVCVVVQQWDDDRNDIDGNDPVSVVVVPPDDPDD

Secondary structure (DSSP, 8-state):
-HHHHHHHHHHHHHHHHHHHHHHHTTTT---SSS-HHHHHHHHHHHHHHHHHHHHT-GGG-TTS------EEEE-HHHHHHHHHHHHHHHHHHHHHHHHHS---TTTHHHHHHHHHHHHHHHHHHHHEEEE--S---STTHHHHHHHHHHHHHHHHHHHHHHHHHHHHHHTTGGGSTTT---S-S-HHHHHHHHHHHHHHIIIIIHHHHHHHHHHHHHHHTTSS-TTHHHHHHHHHHTTSEEEETTEEEES-HHHHHHHHSPP---